Protein 6OCG (pdb70)

Nearest PDB structures (foldseek):
  6och-assembly1_A  TM=1.002E+00  e=5.323E-47  Homo sapiens
  6j4u-assembly1_A  TM=9.986E-01  e=4.228E-46  Homo sapiens
  6j8o-assembly1_B  TM=1.000E+00  e=3.145E-46  Homo sapiens
  6j8n-assembly2_D  TM=1.001E+00  e=1.227E-45  Homo sapiens
  6jzd-assembly1_A  TM=9.838E-01  e=2.985E-36  Mus musculus

Structure (mmCIF, N/CA/C/O backbone):
data_6OCG
#
_entry.id   6OCG
#
_cell.length_a   70.671
_cell.length_b   126.454
_cell.length_c   46.082
_cell.angle_alpha   90.000
_cell.angle_beta   90.000
_cell.angle_gamma   90.000
#
_symmetry.space_group_name_H-M   'P 21 21 2'
#
loop_
_entity.id
_entity.type
_entity.pdbx_description
1 polymer 'Tubulinyl-Tyr carboxypeptidase 1'
2 polymer 'Small vasohibin-binding protein'
3 non-polymer 'CHLORIDE ION'
4 non-polymer GLYCEROL
5 non-polymer N-[(3R)-4-ethoxy-3-hydroxy-4-oxobutanoyl]-L-tyrosine
6 water water
#
loop_
_atom_site.group_PDB
_atom_site.id
_atom_site.type_symbol
_atom_site.label_atom_id
_atom_site.label_alt_id
_atom_site.label_comp_id
_atom_site.label_asym_id
_atom_site.label_entity_id
_atom_site.label_seq_id
_atom_site.pdbx_PDB_ins_code
_atom_site.Cartn_x
_atom_site.Cartn_y
_atom_site.Cartn_z
_atom_site.occupancy
_atom_site.B_iso_or_equiv
_atom_site.auth_seq_id
_atom_site.auth_comp_id
_atom_site.auth_asym_id
_atom_site.auth_atom_id
_atom_site.pdbx_PDB_model_num
ATOM 1 N N . PRO A 1 1 ? -33.222 37.710 -14.057 1.00 69.99 59 PRO A N 1
ATOM 2 C CA . PRO A 1 1 ? -34.602 37.464 -13.614 1.00 68.97 59 PRO A CA 1
ATOM 3 C C . PRO A 1 1 ? -35.435 36.684 -14.646 1.00 66.56 59 PRO A C 1
ATOM 4 O O . PRO A 1 1 ? -35.306 36.915 -15.856 1.00 62.37 59 PRO A O 1
ATOM 8 N N . PHE A 1 2 ? -36.288 35.780 -14.153 1.00 61.27 60 PHE A N 1
ATOM 9 C CA . PHE A 1 2 ? -36.985 34.807 -14.981 1.00 55.20 60 PHE A CA 1
ATOM 10 C C . PHE A 1 2 ? -38.488 34.878 -14.759 1.00 44.52 60 PHE A C 1
ATOM 11 O O . PHE A 1 2 ? -38.954 35.119 -13.644 1.00 55.42 60 PHE A O 1
ATOM 19 N N . PHE A 1 3 ? -39.242 34.644 -15.832 1.00 25.31 61 PHE A N 1
ATOM 20 C CA . PHE A 1 3 ? -40.670 34.385 -15.724 1.00 21.83 61 PHE A CA 1
ATOM 21 C C . PHE A 1 3 ? -40.910 32.885 -15.583 1.00 20.56 61 PHE A C 1
ATOM 22 O O . PHE A 1 3 ? -40.128 32.066 -16.067 1.00 20.97 61 PHE A O 1
ATOM 30 N N . VAL A 1 4 ? -42.001 32.520 -14.917 1.00 21.79 62 VAL A N 1
ATOM 31 C CA . VAL A 1 4 ? -42.374 31.117 -14.764 1.00 22.55 62 VAL A CA 1
ATOM 32 C C . VAL A 1 4 ? -43.697 30.875 -15.474 1.00 24.74 62 VAL A C 1
ATOM 33 O O . VAL A 1 4 ? -44.667 31.608 -15.256 1.00 21.96 62 VAL A O 1
ATOM 37 N N . ASN A 1 5 ? -43.736 29.846 -16.315 1.00 19.48 63 ASN A N 1
ATOM 38 C CA . ASN A 1 5 ? -45.000 29.419 -16.893 1.00 19.00 63 ASN A CA 1
ATOM 39 C C . ASN A 1 5 ? -45.833 28.727 -15.826 1.00 26.86 63 ASN A C 1
ATOM 40 O O . ASN A 1 5 ? -45.407 27.714 -15.255 1.00 26.21 63 ASN A O 1
ATOM 45 N N . ARG A 1 6 ? -47.021 29.274 -15.565 1.00 21.34 64 ARG A N 1
ATOM 46 C CA A ARG A 1 6 ? -47.910 28.746 -14.543 0.56 28.02 64 ARG A CA 1
ATOM 47 C CA B ARG A 1 6 ? -47.918 28.765 -14.538 0.44 27.70 64 ARG A CA 1
ATOM 48 C C . ARG A 1 6 ? -49.226 28.227 -15.101 1.00 33.41 64 ARG A C 1
ATOM 49 O O . ARG A 1 6 ? -50.074 27.780 -14.325 1.00 42.63 64 ARG A O 1
ATOM 64 N N . GLY A 1 7 ? -49.416 28.258 -16.418 1.00 23.33 65 GLY A N 1
ATOM 65 C CA . GLY A 1 7 ? -50.618 27.750 -17.047 1.00 27.59 65 GLY A CA 1
ATOM 66 C C . GLY A 1 7 ? -50.518 26.377 -17.676 1.00 29.49 65 GLY A C 1
ATOM 67 O O . GLY A 1 7 ? -51.439 25.985 -18.403 1.00 31.07 65 GLY A O 1
ATOM 68 N N . GLY A 1 8 ? -49.438 25.627 -17.434 1.00 29.28 66 GLY A N 1
ATOM 69 C CA . GLY A 1 8 ? -49.264 24.341 -18.097 1.00 26.95 66 GLY A CA 1
ATOM 70 C C . GLY A 1 8 ? -48.906 24.491 -19.572 1.00 23.28 66 GLY A C 1
ATOM 71 O O . GLY A 1 8 ? -48.581 25.574 -20.062 1.00 19.85 66 GLY A O 1
ATOM 72 N N . LEU A 1 9 ? -48.983 23.365 -20.283 1.00 18.98 67 LEU A N 1
ATOM 73 C CA . LEU A 1 9 ? -48.667 23.313 -21.704 1.00 17.46 67 LEU A CA 1
ATOM 74 C C . LEU A 1 9 ? -49.877 22.839 -22.506 1.00 25.82 67 LEU A C 1
ATOM 75 O O . LEU A 1 9 ? -50.584 21.925 -22.071 1.00 28.73 67 LEU A O 1
ATOM 80 N N . PRO A 1 10 ? -50.149 23.433 -23.677 1.00 23.88 68 PRO A N 1
ATOM 81 C CA . PRO A 1 10 ? -49.355 24.483 -24.323 1.00 23.50 68 PRO A CA 1
ATOM 82 C C . PRO A 1 10 ? -49.389 25.801 -23.565 1.00 26.41 68 PRO A C 1
ATOM 83 O O . PRO A 1 10 ? -50.332 26.081 -22.815 1.00 22.06 68 PRO A O 1
ATOM 87 N N . VAL A 1 11 ? -48.313 26.568 -23.740 1.00 21.42 69 VAL A N 1
ATOM 88 C CA . VAL A 1 11 ? -48.191 27.877 -23.113 1.00 20.49 69 VAL A CA 1
ATOM 89 C C . VAL A 1 11 ? -49.321 28.776 -23.591 1.00 21.48 69 VAL A C 1
ATOM 90 O O . VAL A 1 11 ? -49.540 28.925 -24.800 1.00 21.65 69 VAL A O 1
ATOM 94 N N . ASP A 1 12 ? -50.039 29.400 -22.650 1.00 22.25 70 ASP A N 1
ATOM 95 C CA . ASP A 1 12 ? -51.174 30.232 -23.046 1.00 29.60 70 ASP A CA 1
ATOM 96 C C . ASP A 1 12 ? -50.703 31.552 -23.671 1.00 30.29 70 ASP A C 1
ATOM 97 O O . ASP A 1 12 ? -49.522 31.902 -23.633 1.00 23.21 70 ASP A O 1
ATOM 102 N N . GLU A 1 13 ? -51.662 32.290 -24.250 1.00 27.35 71 GLU A N 1
ATOM 103 C CA . GLU A 1 13 ? -51.339 33.470 -25.060 1.00 32.18 71 GLU A CA 1
ATOM 104 C C . GLU A 1 13 ? -50.561 34.513 -24.261 1.00 32.45 71 GLU A C 1
ATOM 105 O O . GLU A 1 13 ? -49.547 35.047 -24.731 1.00 30.35 71 GLU A O 1
ATOM 111 N N . ALA A 1 14 ? -51.026 34.824 -23.051 1.00 29.79 72 ALA A N 1
ATOM 112 C CA . ALA A 1 14 ? -50.362 35.841 -22.243 1.00 31.18 72 ALA A CA 1
ATOM 113 C C . ALA A 1 14 ? -48.931 35.439 -21.904 1.00 25.43 72 ALA A C 1
ATOM 114 O O . ALA A 1 14 ? -48.003 36.250 -22.013 1.00 29.00 72 ALA A O 1
ATOM 116 N N . THR A 1 15 ? -48.733 34.188 -21.475 1.00 23.62 73 THR A N 1
ATOM 117 C CA . THR A 1 15 ? -47.398 33.720 -21.108 1.00 26.10 73 THR A CA 1
ATOM 118 C C . THR A 1 15 ? -46.474 33.668 -22.323 1.00 21.09 73 THR A C 1
ATOM 119 O O . THR A 1 15 ? -45.289 34.020 -22.236 1.00 19.19 73 THR A O 1
ATOM 123 N N . TRP A 1 16 ? -47.008 33.249 -23.468 1.00 20.44 74 TRP A N 1
ATOM 124 C CA . TRP A 1 16 ? -46.204 33.181 -24.686 1.00 18.44 74 TRP A CA 1
ATOM 125 C C . TRP A 1 16 ? -45.780 34.575 -25.143 1.00 24.52 74 TRP A C 1
ATOM 126 O O . TRP A 1 16 ? -44.621 34.777 -25.531 1.00 21.61 74 TRP A O 1
ATOM 137 N N . GLU A 1 17 ? -46.704 35.553 -25.103 1.00 21.88 75 GLU A N 1
ATOM 138 C CA . GLU A 1 17 ? -46.339 36.918 -25.482 1.00 23.36 75 GLU A CA 1
ATOM 139 C C . GLU A 1 17 ? -45.351 37.511 -24.492 1.00 28.15 75 GLU A C 1
ATOM 140 O O . GLU A 1 17 ? -44.408 38.203 -24.888 1.00 23.72 75 GLU A O 1
ATOM 146 N N . ARG A 1 18 ? -45.555 37.251 -23.198 1.00 23.36 76 ARG A N 1
ATOM 147 C CA . ARG A 1 18 ? -44.601 37.709 -22.195 1.00 30.43 76 ARG A CA 1
ATOM 148 C C . ARG A 1 18 ? -43.193 37.185 -22.487 1.00 26.63 76 ARG A C 1
ATOM 149 O O . ARG A 1 18 ? -42.212 37.926 -22.357 1.00 30.06 76 ARG A O 1
ATOM 157 N N . MET A 1 19 ? -43.077 35.918 -22.906 1.00 22.55 77 MET A N 1
ATOM 158 C CA . MET A 1 19 ? -41.765 35.358 -23.222 1.00 18.23 77 MET A CA 1
ATOM 159 C C . MET A 1 19 ? -41.090 36.131 -24.352 1.00 18.67 77 MET A C 1
ATOM 160 O O . MET A 1 19 ? -39.903 36.467 -24.266 1.00 19.60 77 MET A O 1
ATOM 165 N N . TRP A 1 20 ? -41.841 36.443 -25.414 1.00 19.28 78 TRP A N 1
ATOM 166 C CA . TRP A 1 20 ? -41.264 37.144 -26.562 1.00 26.25 78 TRP A CA 1
ATOM 167 C C . TRP A 1 20 ? -40.979 38.609 -26.243 1.00 25.50 78 TRP A C 1
ATOM 168 O O . TRP A 1 20 ? -39.990 39.177 -26.729 1.00 23.25 78 TRP A O 1
ATOM 179 N N . LYS A 1 21 ? -41.841 39.245 -25.450 1.00 25.69 79 LYS A N 1
ATOM 180 C CA A LYS A 1 21 ? -41.557 40.606 -25.003 0.56 31.00 79 LYS A CA 1
ATOM 181 C CA B LYS A 1 21 ? -41.554 40.606 -25.011 0.44 30.94 79 LYS A CA 1
ATOM 182 C C . LYS A 1 21 ? -40.262 40.648 -24.204 1.00 33.77 79 LYS A C 1
ATOM 183 O O . LYS A 1 21 ? -39.462 41.579 -24.345 1.00 27.52 79 LYS A O 1
ATOM 194 N N . HIS A 1 22 ? -40.046 39.636 -23.365 1.00 27.94 80 HIS A N 1
ATOM 195 C CA A HIS A 1 22 ? -38.808 39.529 -22.600 0.44 26.40 80 HIS A CA 1
ATOM 196 C CA B HIS A 1 22 ? -38.808 39.539 -22.601 0.56 25.82 80 HIS A CA 1
ATOM 197 C C . HIS A 1 22 ? -37.602 39.392 -23.521 1.00 27.00 80 HIS A C 1
ATOM 198 O O . HIS A 1 22 ? -36.571 40.049 -23.316 1.00 26.92 80 HIS A O 1
ATOM 211 N N . VAL A 1 23 ? -37.710 38.535 -24.546 1.00 30.31 81 VAL A N 1
ATOM 212 C CA . VAL A 1 23 ? -36.611 38.351 -25.490 1.00 21.17 81 VAL A CA 1
ATOM 213 C C . VAL A 1 23 ? -36.277 39.664 -26.181 1.00 33.82 81 VAL A C 1
ATOM 214 O O . VAL A 1 23 ? -35.099 40.015 -26.336 1.00 33.28 81 VAL A O 1
ATOM 218 N N . ALA A 1 24 ? -37.305 40.423 -26.583 1.00 32.33 82 ALA A N 1
ATOM 219 C CA . ALA A 1 24 ? -37.064 41.679 -27.285 1.00 35.41 82 ALA A CA 1
ATOM 220 C C . ALA A 1 24 ? -36.305 42.675 -26.416 1.00 36.43 82 ALA A C 1
ATOM 221 O O . ALA A 1 24 ? -35.512 43.470 -26.936 1.00 39.56 82 ALA A O 1
ATOM 223 N N . LYS A 1 25 ? -36.524 42.640 -25.097 1.00 33.54 83 LYS A N 1
ATOM 224 C CA . LYS A 1 25 ? -35.795 43.518 -24.182 1.00 39.75 83 LYS A CA 1
ATOM 225 C C . LYS A 1 25 ? -34.336 43.088 -24.041 1.00 50.68 83 LYS A C 1
ATOM 226 O O . LYS A 1 25 ? -33.422 43.920 -24.106 1.00 55.14 83 LYS A O 1
ATOM 232 N N . ILE A 1 26 ? -34.104 41.788 -23.835 1.00 43.44 84 ILE A N 1
ATOM 233 C CA . ILE A 1 26 ? -32.778 41.269 -23.511 1.00 37.60 84 ILE A CA 1
ATOM 234 C C . ILE A 1 26 ? -31.883 41.199 -24.743 1.00 37.41 84 ILE A C 1
ATOM 235 O O . ILE A 1 26 ? -30.703 41.560 -24.682 1.00 44.11 84 ILE A O 1
ATOM 240 N N . HIS A 1 27 ? -32.396 40.698 -25.862 1.00 34.10 85 HIS A N 1
ATOM 241 C CA . HIS A 1 27 ? -31.510 40.462 -27.001 1.00 38.27 85 HIS A CA 1
ATOM 242 C C . HIS A 1 27 ? -31.216 41.777 -27.714 1.00 41.13 85 HIS A C 1
ATOM 243 O O . HIS A 1 27 ? -32.148 42.527 -28.021 1.00 41.65 85 HIS A O 1
ATOM 250 N N . PRO A 1 28 ? -29.941 42.092 -27.986 1.00 40.48 86 PRO A N 1
ATOM 251 C CA . PRO A 1 28 ? -29.628 43.335 -28.714 1.00 45.55 86 PRO A CA 1
ATOM 252 C C . PRO A 1 28 ? -30.395 43.479 -30.015 1.00 50.09 86 PRO A C 1
ATOM 253 O O . PRO A 1 28 ? -30.763 44.596 -30.395 1.00 55.09 86 PRO A O 1
ATOM 257 N N . ASP A 1 29 ? -30.636 42.374 -30.721 1.00 40.43 87 ASP A N 1
ATOM 258 C CA . ASP A 1 29 ? -31.449 42.454 -31.927 1.00 50.02 87 ASP A CA 1
ATOM 259 C C . ASP A 1 29 ? -32.912 42.675 -31.584 1.00 59.05 87 ASP A C 1
ATOM 260 O O . ASP A 1 29 ? -33.617 43.384 -32.313 1.00 60.96 87 ASP A O 1
ATOM 265 N N . GLY A 1 30 ? -33.378 42.098 -30.480 1.00 65.37 88 GLY A N 1
ATOM 266 C CA . GLY A 1 30 ? -34.732 42.335 -30.026 1.00 71.05 88 GLY A CA 1
ATOM 267 C C . GLY A 1 30 ? -35.773 41.775 -30.970 1.00 61.69 88 GLY A C 1
ATOM 268 O O . GLY A 1 30 ? -35.851 40.558 -31.163 1.00 58.33 88 GLY A O 1
ATOM 269 N N . GLU A 1 31 ? -36.549 42.665 -31.593 1.00 51.07 89 GLU A N 1
ATOM 270 C CA . GLU A 1 31 ? -37.717 42.245 -32.356 1.00 45.92 89 GLU A CA 1
ATOM 271 C C . GLU A 1 31 ? -37.371 41.361 -33.547 1.00 37.52 89 GLU A C 1
ATOM 272 O O . GLU A 1 31 ? -38.222 40.571 -33.975 1.00 32.15 89 GLU A O 1
ATOM 278 N N . LYS A 1 32 ? -36.155 41.470 -34.094 1.00 34.45 90 LYS A N 1
ATOM 279 C CA . LYS A 1 32 ? -35.808 40.668 -35.267 1.00 36.39 90 LYS A CA 1
ATOM 280 C C . LYS A 1 32 ? -35.687 39.183 -34.938 1.00 34.12 90 LYS A C 1
ATOM 281 O O . LYS A 1 32 ? -35.910 38.341 -35.814 1.00 34.18 90 LYS A O 1
ATOM 287 N N . VAL A 1 33 ? -35.299 38.840 -33.712 1.00 34.81 91 VAL A N 1
ATOM 288 C CA . VAL A 1 33 ? -35.284 37.433 -33.320 1.00 30.80 91 VAL A CA 1
ATOM 289 C C . VAL A 1 33 ? -36.692 36.858 -33.414 1.00 29.28 91 VAL A C 1
ATOM 290 O O . VAL A 1 33 ? -36.920 35.827 -34.061 1.00 31.62 91 VAL A O 1
ATOM 294 N N . ALA A 1 34 ? -37.668 37.545 -32.806 1.00 27.36 92 ALA A N 1
ATOM 295 C CA . ALA A 1 34 ? -39.060 37.096 -32.881 1.00 27.41 92 ALA A CA 1
ATOM 296 C C . ALA A 1 34 ? -39.574 37.107 -34.314 1.00 29.01 92 ALA A C 1
ATOM 297 O O . ALA A 1 34 ? -40.317 36.204 -34.722 1.00 27.20 92 ALA A O 1
ATOM 299 N N A GLN A 1 35 ? -39.194 38.120 -35.095 0.44 30.93 93 GLN A N 1
ATOM 300 N N B GLN A 1 35 ? -39.199 38.124 -35.092 0.56 30.55 93 GLN A N 1
ATOM 301 C CA A GLN A 1 35 ? -39.650 38.193 -36.480 0.44 35.07 93 GLN A CA 1
ATOM 302 C CA B GLN A 1 35 ? -39.649 38.197 -36.479 0.56 35.16 93 GLN A CA 1
ATOM 303 C C A GLN A 1 35 ? -39.194 36.979 -37.279 0.44 35.29 93 GLN A C 1
ATOM 304 C C B GLN A 1 35 ? -39.197 36.978 -37.274 0.56 35.39 93 GLN A C 1
ATOM 305 O O A GLN A 1 35 ? -39.941 36.463 -38.119 0.44 35.75 93 GLN A O 1
ATOM 306 O O B GLN A 1 35 ? -39.953 36.451 -38.098 0.56 35.50 93 GLN A O 1
ATOM 317 N N . ARG A 1 36 ? -37.976 36.501 -37.021 1.00 30.27 94 ARG A N 1
ATOM 318 C CA . ARG A 1 36 ? -37.460 35.348 -37.748 1.00 34.27 94 ARG A CA 1
ATOM 319 C C . ARG A 1 36 ? -38.111 34.028 -37.317 1.00 32.33 94 ARG A C 1
ATOM 320 O O . ARG A 1 36 ? -38.299 33.133 -38.151 1.00 40.02 94 ARG A O 1
ATOM 328 N N . ILE A 1 37 ? -38.461 33.873 -36.045 1.00 23.34 95 ILE A N 1
ATOM 329 C CA . ILE A 1 37 ? -38.876 32.574 -35.510 1.00 22.94 95 ILE A CA 1
ATOM 330 C C . ILE A 1 37 ? -40.391 32.426 -35.466 1.00 24.80 95 ILE A C 1
ATOM 331 O O . ILE A 1 37 ? -40.926 31.382 -35.841 1.00 24.88 95 ILE A O 1
ATOM 336 N N . ARG A 1 38 ? -41.095 33.447 -34.982 1.00 21.63 96 ARG A N 1
ATOM 337 C CA . ARG A 1 38 ? -42.520 33.315 -34.696 1.00 27.32 96 ARG A CA 1
ATOM 338 C C . ARG A 1 38 ? -43.293 33.088 -35.983 1.00 30.68 96 ARG A C 1
ATOM 339 O O . ARG A 1 38 ? -43.228 33.901 -36.909 1.00 26.87 96 ARG A O 1
ATOM 347 N N . GLY A 1 39 ? -44.014 31.975 -36.047 1.00 23.37 97 GLY A N 1
ATOM 348 C CA . GLY A 1 39 ? -44.725 31.619 -37.254 1.00 27.11 97 GLY A CA 1
ATOM 349 C C . GLY A 1 39 ? -43.875 31.038 -38.362 1.00 29.02 97 GLY A C 1
ATOM 350 O O . GLY A 1 39 ? -44.408 30.755 -39.438 1.00 30.05 97 GLY A O 1
ATOM 351 N N . ALA A 1 40 ? -42.581 30.829 -38.143 1.00 24.94 98 ALA A N 1
ATOM 352 C CA . ALA A 1 40 ? -41.739 30.281 -39.202 1.00 30.04 98 ALA A CA 1
ATOM 353 C C . ALA A 1 40 ? -42.116 28.828 -39.488 1.00 27.99 98 ALA A C 1
ATOM 354 O O . ALA A 1 40 ? -42.384 28.051 -38.573 1.00 26.56 98 ALA A O 1
ATOM 356 N N . THR A 1 41 ? -42.140 28.455 -40.769 1.00 30.86 99 THR A N 1
ATOM 357 C CA . THR A 1 41 ? -42.571 27.117 -41.176 1.00 33.93 99 THR A CA 1
ATOM 358 C C . THR A 1 41 ? -41.419 26.177 -41.520 1.00 35.35 99 THR A C 1
ATOM 359 O O . THR A 1 41 ? -41.670 25.017 -41.866 1.00 38.33 99 THR A O 1
ATOM 363 N N . ASP A 1 42 ? -40.171 26.633 -41.426 1.00 32.14 100 ASP A N 1
ATOM 364 C CA . ASP A 1 42 ? -39.020 25.808 -41.763 1.00 34.07 100 ASP A CA 1
ATOM 365 C C . ASP A 1 42 ? -38.136 25.505 -40.552 1.00 33.63 100 ASP A C 1
ATOM 366 O O . ASP A 1 42 ? -36.970 25.130 -40.720 1.00 28.45 100 ASP A O 1
ATOM 371 N N . LEU A 1 43 ? -38.672 25.627 -39.339 1.00 29.17 101 LEU A N 1
ATOM 372 C CA . LEU A 1 43 ? -37.856 25.425 -38.149 1.00 29.48 101 LEU A CA 1
ATOM 373 C C . LEU A 1 43 ? -37.452 23.956 -37.999 1.00 28.40 101 LEU A C 1
ATOM 374 O O . LEU A 1 43 ? -38.200 23.048 -38.375 1.00 24.11 101 LEU A O 1
ATOM 379 N N . PRO A 1 44 ? -36.273 23.701 -37.437 1.00 23.96 102 PRO A N 1
ATOM 380 C CA . PRO A 1 44 ? -35.829 22.318 -37.244 1.00 22.48 102 PRO A CA 1
ATOM 381 C C . PRO A 1 44 ? -36.767 21.518 -36.346 1.00 27.08 102 PRO A C 1
ATOM 382 O O . PRO A 1 44 ? -37.303 22.026 -35.357 1.00 20.57 102 PRO A O 1
ATOM 386 N N . LYS A 1 45 ? -36.970 20.251 -36.719 1.00 19.37 103 LYS A N 1
ATOM 387 C CA A LYS A 1 45 ? -37.697 19.294 -35.892 0.54 20.59 103 LYS A CA 1
ATOM 388 C CA B LYS A 1 45 ? -37.698 19.296 -35.892 0.46 20.75 103 LYS A CA 1
ATOM 389 C C . LYS A 1 45 ? -36.708 18.687 -34.904 1.00 24.66 103 LYS A C 1
ATOM 390 O O . LYS A 1 45 ? -35.818 17.922 -35.296 1.00 26.19 103 LYS A O 1
ATOM 401 N N . ILE A 1 46 ? -36.845 19.034 -33.632 1.00 18.25 104 ILE A N 1
ATOM 402 C CA . ILE A 1 46 ? -35.920 18.516 -32.621 1.00 16.16 104 ILE A CA 1
ATOM 403 C C . ILE A 1 46 ? -36.391 17.134 -32.179 1.00 16.72 104 ILE A C 1
ATOM 404 O O . ILE A 1 46 ? -37.551 16.988 -31.753 1.00 19.39 104 ILE A O 1
ATOM 409 N N . PRO A 1 47 ? -35.537 16.116 -32.238 1.00 23.41 105 PRO A N 1
ATOM 410 C CA . PRO A 1 47 ? -35.941 14.797 -31.748 1.00 24.56 105 PRO A CA 1
ATOM 411 C C . PRO A 1 47 ? -36.322 14.875 -30.275 1.00 21.61 105 PRO A C 1
ATOM 412 O O . PRO A 1 47 ? -35.731 15.629 -29.501 1.00 17.70 105 PRO A O 1
ATOM 416 N N . ILE A 1 48 ? -37.351 14.125 -29.897 1.00 22.95 106 ILE A N 1
ATOM 417 C CA . ILE A 1 48 ? -37.687 13.974 -28.481 1.00 23.38 106 ILE A CA 1
ATOM 418 C C . ILE A 1 48 ? -36.627 13.068 -27.861 1.00 19.84 106 ILE A C 1
ATOM 419 O O . ILE A 1 48 ? -36.502 11.909 -28.281 1.00 21.45 106 ILE A O 1
ATOM 424 N N . PRO A 1 49 ? -35.847 13.531 -26.883 1.00 20.15 107 PRO A N 1
ATOM 425 C CA . PRO A 1 49 ? -34.830 12.653 -26.283 1.00 17.70 107 PRO A CA 1
ATOM 426 C C . PRO A 1 49 ? -35.455 11.386 -25.705 1.00 19.95 107 PRO A C 1
ATOM 427 O O . PRO A 1 49 ? -36.528 11.411 -25.091 1.00 15.90 107 PRO A O 1
ATOM 431 N N . SER A 1 50 ? -34.783 10.258 -25.928 1.00 17.77 108 SER A N 1
ATOM 432 C CA A SER A 1 50 ? -35.279 8.978 -25.442 0.50 20.64 108 SER A CA 1
ATOM 433 C CA B SER A 1 50 ? -35.275 8.977 -25.441 0.12 20.41 108 SER A CA 1
ATOM 434 C CA C SER A 1 50 ? -35.269 8.975 -25.445 0.37 20.60 108 SER A CA 1
ATOM 435 C C . SER A 1 50 ? -34.982 8.848 -23.951 1.00 14.04 108 SER A C 1
ATOM 436 O O . SER A 1 50 ? -33.819 8.909 -23.530 1.00 17.01 108 SER A O 1
ATOM 443 N N . VAL A 1 51 ? -36.031 8.672 -23.155 1.00 15.65 109 VAL A N 1
ATOM 444 C CA . VAL A 1 51 ? -35.870 8.446 -21.710 1.00 16.70 109 VAL A CA 1
ATOM 445 C C . VAL A 1 51 ? -35.027 7.195 -21.483 1.00 22.61 109 VAL A C 1
ATOM 446 O O . VAL A 1 51 ? -35.348 6.124 -22.037 1.00 18.75 109 VAL A O 1
ATOM 450 N N . PRO A 1 52 ? -33.946 7.256 -20.703 1.00 21.04 110 PRO A N 1
ATOM 451 C CA . PRO A 1 52 ? -33.073 6.078 -20.585 1.00 21.16 110 PRO A CA 1
ATOM 452 C C . PRO A 1 52 ? -33.731 4.980 -19.754 1.00 18.24 110 PRO A C 1
ATOM 453 O O . PRO A 1 52 ? -34.408 5.246 -18.759 1.00 20.10 110 PRO A O 1
ATOM 457 N N . THR A 1 53 ? -33.581 3.735 -20.210 1.00 20.35 111 THR A N 1
ATOM 458 C CA . THR A 1 53 ? -34.004 2.568 -19.444 1.00 20.72 111 THR A CA 1
ATOM 459 C C . THR A 1 53 ? -32.839 1.586 -19.402 1.00 21.32 111 THR A C 1
ATOM 460 O O . THR A 1 53 ? -31.973 1.594 -20.279 1.00 22.63 111 THR A O 1
ATOM 464 N N . PHE A 1 54 ? -32.796 0.757 -18.368 1.00 18.87 112 PHE A N 1
ATOM 465 C CA . PHE A 1 54 ? -31.571 0.046 -18.038 1.00 20.97 112 PHE A CA 1
ATOM 466 C C . PHE A 1 54 ? -31.816 -1.444 -17.915 1.00 21.77 112 PHE A C 1
ATOM 467 O O . PHE A 1 54 ? -32.769 -1.874 -17.255 1.00 17.75 112 PHE A O 1
ATOM 475 N N . GLN A 1 55 ? -30.941 -2.228 -18.539 1.00 22.54 113 GLN A N 1
ATOM 476 C CA . GLN A 1 55 ? -30.910 -3.645 -18.241 1.00 28.24 113 GLN A CA 1
ATOM 477 C C . GLN A 1 55 ? -30.402 -3.841 -16.814 1.00 25.54 113 GLN A C 1
ATOM 478 O O . GLN A 1 55 ? -29.669 -2.992 -16.293 1.00 23.74 113 GLN A O 1
ATOM 484 N N . PRO A 1 56 ? -30.784 -4.939 -16.153 1.00 20.51 114 PRO A N 1
ATOM 485 C CA . PRO A 1 56 ? -30.311 -5.159 -14.773 1.00 20.40 114 PRO A CA 1
ATOM 486 C C . PRO A 1 56 ? -28.820 -5.415 -14.685 1.00 20.72 114 PRO A C 1
ATOM 487 O O . PRO A 1 56 ? -28.256 -5.286 -13.596 1.00 30.53 114 PRO A O 1
ATOM 491 N N . SER A 1 57 ? -28.163 -5.742 -15.799 1.00 21.12 115 SER A N 1
ATOM 492 C CA . SER A 1 57 ? -26.724 -5.958 -15.839 1.00 31.39 115 SER A CA 1
ATOM 493 C C . SER A 1 57 ? -25.911 -4.673 -16.020 1.00 29.54 115 SER A C 1
ATOM 494 O O . SER A 1 57 ? -24.679 -4.726 -15.954 1.00 25.83 115 SER A O 1
ATOM 497 N N . THR A 1 58 ? -26.541 -3.533 -16.255 1.00 22.10 116 THR A N 1
ATOM 498 C CA . THR A 1 58 ? -25.784 -2.282 -16.386 1.00 20.36 116 THR A CA 1
ATOM 499 C C . THR A 1 58 ? -25.397 -1.748 -15.006 1.00 23.88 116 THR A C 1
ATOM 500 O O . THR A 1 58 ? -26.278 -1.555 -14.155 1.00 17.57 116 THR A O 1
ATOM 504 N N . PRO A 1 59 ? -24.107 -1.526 -14.733 1.00 20.06 117 PRO A N 1
ATOM 505 C CA . PRO A 1 59 ? -23.710 -0.986 -13.426 1.00 22.78 117 PRO A CA 1
ATOM 506 C C . PRO A 1 59 ? -24.296 0.404 -13.193 1.00 21.05 117 PRO A C 1
ATOM 507 O O . PRO A 1 59 ? -24.461 1.198 -14.123 1.00 15.71 117 PRO A O 1
ATOM 511 N N . VAL A 1 60 ? -24.577 0.700 -11.922 1.00 16.31 118 VAL A N 1
ATOM 512 C CA . VAL A 1 60 ? -25.207 1.981 -11.579 1.00 15.47 118 VAL A CA 1
ATOM 513 C C . VAL A 1 60 ? -24.407 3.188 -12.055 1.00 20.71 118 VAL A C 1
ATOM 514 O O . VAL A 1 60 ? -25.016 4.137 -12.578 1.00 16.84 118 VAL A O 1
ATOM 518 N N . PRO A 1 61 ? -23.077 3.255 -11.902 1.00 21.36 119 PRO A N 1
ATOM 519 C CA . PRO A 1 61 ? -22.381 4.451 -12.410 1.00 23.96 119 PRO A CA 1
ATOM 520 C C . PRO A 1 61 ? -22.617 4.678 -13.895 1.00 16.44 119 PRO A C 1
ATOM 521 O O . PRO A 1 61 ? -22.751 5.834 -14.324 1.00 13.66 119 PRO A O 1
ATOM 525 N N . GLU A 1 62 ? -22.708 3.600 -14.683 1.00 14.36 120 GLU A N 1
ATOM 526 C CA A GLU A 1 62 ? -23.016 3.732 -16.106 0.54 16.18 120 GLU A CA 1
ATOM 527 C CA B GLU A 1 62 ? -23.013 3.743 -16.101 0.46 16.10 120 GLU A CA 1
ATOM 528 C C . GLU A 1 62 ? -24.445 4.228 -16.313 1.00 18.22 120 GLU A C 1
ATOM 529 O O . GLU A 1 62 ? -24.715 4.990 -17.256 1.00 13.21 120 GLU A O 1
ATOM 540 N N . ARG A 1 63 ? -25.372 3.810 -15.445 1.00 17.94 121 ARG A N 1
ATOM 541 C CA . ARG A 1 63 ? -26.736 4.336 -15.524 1.00 13.44 121 ARG A CA 1
ATOM 542 C C . ARG A 1 63 ? -26.752 5.832 -15.266 1.00 14.30 121 ARG A C 1
ATOM 543 O O . ARG A 1 63 ? -27.457 6.579 -15.954 1.00 14.52 121 ARG A O 1
ATOM 551 N N . LEU A 1 64 ? -25.997 6.283 -14.257 1.00 14.29 122 LEU A N 1
ATOM 552 C CA . LEU A 1 64 ? -25.936 7.708 -13.940 1.00 15.80 122 LEU A CA 1
ATOM 553 C C . LEU A 1 64 ? -25.401 8.521 -15.107 1.00 12.38 122 LEU A C 1
ATOM 554 O O . LEU A 1 64 ? -25.883 9.635 -15.363 1.00 13.12 122 LEU A O 1
ATOM 559 N N . GLU A 1 65 ? -24.391 7.997 -15.818 1.00 11.39 123 GLU A N 1
ATOM 560 C CA A GLU A 1 65 ? -23.899 8.689 -17.006 0.55 15.10 123 GLU A CA 1
ATOM 561 C CA B GLU A 1 65 ? -23.899 8.689 -17.005 0.45 14.97 123 GLU A CA 1
ATOM 562 C C . GLU A 1 65 ? -25.016 8.881 -18.024 1.00 14.13 123 GLU A C 1
ATOM 563 O O . GLU A 1 65 ? -25.161 9.969 -18.596 1.00 10.46 123 GLU A O 1
ATOM 574 N N . ALA A 1 66 ? -25.829 7.841 -18.243 1.00 11.05 124 ALA A N 1
ATOM 575 C CA . ALA A 1 66 ? -26.953 7.932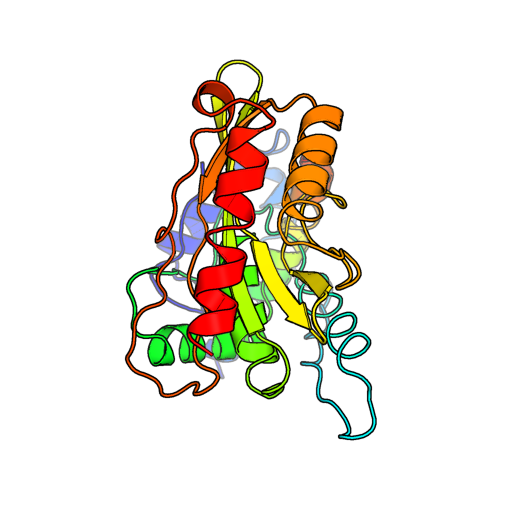 -19.175 1.00 17.14 124 ALA A CA 1
ATOM 576 C C . ALA A 1 66 ? -28.031 8.900 -18.685 1.00 11.33 124 ALA A C 1
ATOM 577 O O . ALA A 1 66 ? -28.630 9.621 -19.492 1.00 11.08 124 ALA A O 1
ATOM 579 N N . VAL A 1 67 ? -28.318 8.912 -17.379 1.00 10.60 125 VAL A N 1
ATOM 580 C CA . VAL A 1 67 ? -29.276 9.879 -16.838 1.00 11.27 125 VAL A CA 1
ATOM 581 C C . VAL A 1 67 ? -28.783 11.308 -17.075 1.00 10.87 125 VAL A C 1
ATOM 582 O O . VAL A 1 67 ? -29.552 12.196 -17.472 1.00 9.39 125 VAL A O 1
ATOM 586 N N . GLN A 1 68 ? -27.507 11.567 -16.781 1.00 9.64 126 GLN A N 1
ATOM 587 C CA . GLN A 1 68 ? -26.955 12.901 -17.012 1.00 9.16 126 GLN A CA 1
ATOM 588 C C . GLN A 1 68 ? -26.976 13.270 -18.491 1.00 8.86 126 GLN A C 1
ATOM 589 O O . GLN A 1 68 ? -27.327 14.399 -18.836 1.00 8.45 126 GLN A O 1
ATOM 595 N N . ARG A 1 69 ? -26.607 12.331 -19.385 1.00 9.04 127 ARG A N 1
ATOM 596 C CA A ARG A 1 69 ? -26.680 12.598 -20.825 0.57 8.84 127 ARG A CA 1
ATOM 597 C CA B ARG A 1 69 ? -26.670 12.633 -20.812 0.43 8.83 127 ARG A CA 1
ATOM 598 C C . ARG A 1 69 ? -28.091 12.985 -21.241 1.00 8.73 127 ARG A C 1
ATOM 599 O O . ARG A 1 69 ? -28.285 13.911 -22.045 1.00 10.30 127 ARG A O 1
ATOM 614 N N . TYR A 1 70 ? -29.097 12.277 -20.703 1.00 9.05 128 TYR A N 1
ATOM 615 C CA . TYR A 1 70 ? -30.491 12.616 -20.978 1.00 9.05 128 TYR A CA 1
ATOM 616 C C . TYR A 1 70 ? -30.817 14.036 -20.504 1.00 8.64 128 TYR A C 1
ATOM 617 O O . TYR A 1 70 ? -31.354 14.852 -21.262 1.00 8.45 128 TYR A O 1
ATOM 626 N N . ILE A 1 71 ? -30.504 14.344 -19.245 1.00 9.38 129 ILE A N 1
ATOM 627 C CA . ILE A 1 71 ? -30.725 15.696 -18.734 1.00 9.66 129 ILE A CA 1
ATOM 628 C C . ILE A 1 71 ? -30.076 16.732 -19.657 1.00 8.16 129 ILE A C 1
ATOM 629 O O . ILE A 1 71 ? -30.704 17.728 -20.042 1.00 8.25 129 ILE A O 1
ATOM 634 N N . ARG A 1 72 ? -28.807 16.509 -20.037 1.00 8.06 130 ARG A N 1
ATOM 635 C CA . ARG A 1 72 ? -28.110 17.452 -20.921 1.00 10.51 130 ARG A CA 1
ATOM 636 C C . ARG A 1 72 ? -28.808 17.612 -22.274 1.00 7.55 130 ARG A C 1
ATOM 637 O O . ARG A 1 72 ? -28.798 18.708 -22.856 1.00 10.51 130 ARG A O 1
ATOM 645 N N A GLU A 1 73 ? -29.379 16.533 -22.820 0.58 9.14 131 GLU A N 1
ATOM 646 N N B GLU A 1 73 ? -29.391 16.529 -22.795 0.42 9.01 131 GLU A N 1
ATOM 647 C CA A GLU A 1 73 ? -29.972 16.636 -24.155 0.58 8.77 131 GLU A CA 1
ATOM 648 C CA B GLU A 1 73 ? -30.005 16.547 -24.120 0.42 9.06 131 GLU A CA 1
ATOM 649 C C A GLU A 1 73 ? -31.135 17.623 -24.178 0.58 9.22 131 GLU A C 1
ATOM 650 C C B GLU A 1 73 ? -31.205 17.490 -24.191 0.42 9.47 131 GLU A C 1
ATOM 651 O O A GLU A 1 73 ? -31.385 18.257 -25.209 0.58 8.66 131 GLU A O 1
ATOM 652 O O B GLU A 1 73 ? -31.537 17.973 -25.279 0.42 8.32 131 GLU A O 1
ATOM 663 N N . LEU A 1 74 ? -31.846 17.779 -23.054 1.00 8.62 132 LEU A N 1
ATOM 664 C CA . LEU A 1 74 ? -32.969 18.718 -23.032 1.00 10.04 132 LEU A CA 1
ATOM 665 C C . LEU A 1 74 ? -32.514 20.154 -23.286 1.00 9.87 132 LEU A C 1
ATOM 666 O O . LEU A 1 74 ? -33.317 20.974 -23.757 1.00 9.47 132 LEU A O 1
ATOM 671 N N . GLN A 1 75 ? -31.240 20.443 -22.963 1.00 7.30 133 GLN A N 1
ATOM 672 C CA A GLN A 1 75 ? -30.549 21.732 -23.094 0.62 9.56 133 GLN A CA 1
ATOM 673 C CA B GLN A 1 75 ? -30.550 21.727 -23.079 0.38 9.47 133 GLN A CA 1
ATOM 674 C C . GLN A 1 75 ? -30.858 22.679 -21.936 1.00 7.75 133 GLN A C 1
ATOM 675 O O . GLN A 1 75 ? -31.971 22.691 -21.395 1.00 7.58 133 GLN A O 1
ATOM 686 N N . TYR A 1 76 ? -29.866 23.484 -21.571 1.00 7.92 134 TYR A N 1
ATOM 687 C CA . TYR A 1 76 ? -30.072 24.549 -20.606 1.00 7.13 134 TYR A CA 1
ATOM 688 C C . TYR A 1 76 ? -31.010 25.617 -21.184 1.00 7.26 134 TYR A C 1
ATOM 689 O O . TYR A 1 76 ? -30.868 26.033 -22.342 1.00 8.30 134 TYR A O 1
ATOM 698 N N . ASN A 1 77 ? -31.981 26.040 -20.378 1.00 7.67 135 ASN A N 1
ATOM 699 C CA . ASN A 1 77 ? -33.027 26.983 -20.786 1.00 10.71 135 ASN A CA 1
ATOM 700 C C . ASN A 1 77 ? -32.490 28.407 -20.686 1.00 17.35 135 ASN A C 1
ATOM 701 O O . ASN A 1 77 ? -32.388 28.961 -19.591 1.00 10.26 135 ASN A O 1
ATOM 706 N N . HIS A 1 78 ? -32.167 29.012 -21.832 1.00 8.75 136 HIS A N 1
ATOM 707 C CA . HIS A 1 78 ? -31.756 30.412 -21.897 1.00 12.39 136 HIS A CA 1
ATOM 708 C C . HIS A 1 78 ? -32.856 31.342 -22.407 1.00 14.75 136 HIS A C 1
ATOM 709 O O . HIS A 1 78 ? -32.583 32.517 -22.650 1.00 13.01 136 HIS A O 1
ATOM 716 N N . THR A 1 79 ? -34.101 30.861 -22.540 1.00 12.68 137 THR A N 1
ATOM 717 C CA . THR A 1 79 ? -35.165 31.691 -23.119 1.00 12.04 137 THR A CA 1
ATOM 718 C C . THR A 1 79 ? -35.635 32.813 -22.186 1.00 17.15 137 THR A C 1
ATOM 719 O O . THR A 1 79 ? -36.267 33.761 -22.661 1.00 18.95 137 THR A O 1
ATOM 723 N N . GLY A 1 80 ? -35.372 32.725 -20.884 1.00 12.19 138 GLY A N 1
ATOM 724 C CA . GLY A 1 80 ? -35.957 33.661 -19.928 1.00 12.55 138 GLY A CA 1
ATOM 725 C C . GLY A 1 80 ? -37.295 33.245 -19.341 1.00 19.76 138 GLY A C 1
ATOM 726 O O . GLY A 1 80 ? -37.758 33.876 -18.377 1.00 16.11 138 GLY A O 1
ATOM 727 N N . THR A 1 81 ? -37.941 32.217 -19.890 1.00 11.91 139 THR A N 1
ATOM 728 C CA . THR A 1 81 ? -39.187 31.683 -19.353 1.00 13.05 139 THR A CA 1
ATOM 729 C C . THR A 1 81 ? -38.971 30.232 -18.945 1.00 11.45 139 THR A C 1
ATOM 730 O O . THR A 1 81 ? -38.567 29.405 -19.766 1.00 18.32 139 THR A O 1
ATOM 734 N N . GLN A 1 82 ? -39.244 29.923 -17.685 1.00 12.51 140 GLN A N 1
ATOM 735 C CA . GLN A 1 82 ? -39.217 28.540 -17.219 1.00 11.69 140 GLN A CA 1
ATOM 736 C C . GLN A 1 82 ? -40.547 27.854 -17.522 1.00 12.56 140 GLN A C 1
ATOM 737 O O . GLN A 1 82 ? -41.607 28.347 -17.124 1.00 16.56 140 GLN A O 1
ATOM 743 N N . PHE A 1 83 ? -40.498 26.704 -18.207 1.00 14.78 141 PHE A N 1
ATOM 744 C CA . PHE A 1 83 ? -41.723 26.155 -18.788 1.00 12.46 141 PHE A CA 1
ATOM 745 C C . PHE A 1 83 ? -42.517 25.278 -17.835 1.00 16.36 141 PHE A C 1
ATOM 746 O O . PHE A 1 83 ? -43.696 25.015 -18.093 1.00 18.25 141 PHE A O 1
ATOM 754 N N . PHE A 1 84 ? -41.928 24.852 -16.729 1.00 14.18 142 PHE A N 1
ATOM 755 C CA . PHE A 1 84 ? -42.634 24.066 -15.722 1.00 20.77 142 PHE A CA 1
ATOM 756 C C . PHE A 1 84 ? -42.528 24.786 -14.386 1.00 25.58 142 PHE A C 1
ATOM 757 O O . PHE A 1 84 ? -41.439 25.218 -14.008 1.00 20.86 142 PHE A O 1
ATOM 765 N N . GLU A 1 85 ? -43.649 24.917 -13.677 1.00 26.74 143 GLU A N 1
ATOM 766 C CA . GLU A 1 85 ? -43.623 25.490 -12.335 1.00 24.48 143 GLU A CA 1
ATOM 767 C C . GLU A 1 85 ? -43.298 24.401 -11.317 1.00 19.99 143 GLU A C 1
ATOM 768 O O . GLU A 1 85 ? -43.962 23.360 -11.281 1.00 19.01 143 GLU A O 1
ATOM 774 N N . ILE A 1 86 ? -42.278 24.636 -10.490 1.00 20.51 144 ILE A N 1
ATOM 775 C CA A ILE A 1 86 ? -41.829 23.686 -9.477 0.70 21.95 144 ILE A CA 1
ATOM 776 C CA B ILE A 1 86 ? -41.838 23.682 -9.478 0.30 22.62 144 ILE A CA 1
ATOM 777 C C . ILE A 1 86 ? -42.091 24.285 -8.100 1.00 28.41 144 ILE A C 1
ATOM 778 O O . ILE A 1 86 ? -41.362 25.180 -7.655 1.00 27.16 144 ILE A O 1
ATOM 787 N N . LYS A 1 87 ? -43.112 23.782 -7.405 1.00 25.36 145 LYS A N 1
ATOM 788 C CA A LYS A 1 87 ? -43.359 24.150 -6.012 0.57 23.64 145 LYS A CA 1
ATOM 789 C CA B LYS A 1 87 ? -43.357 24.149 -6.014 0.43 23.54 145 LYS A CA 1
ATOM 790 C C . LYS A 1 87 ? -42.611 23.155 -5.131 1.00 24.14 145 LYS A C 1
ATOM 791 O O . LYS A 1 87 ? -42.982 21.978 -5.058 1.00 22.39 145 LYS A O 1
ATOM 802 N N . LYS A 1 88 ? -41.549 23.625 -4.469 1.00 22.22 146 LYS A N 1
ATOM 803 C CA . LYS A 1 88 ? -40.612 22.707 -3.823 1.00 27.39 146 LYS A CA 1
ATOM 804 C C . LYS A 1 88 ? -41.216 21.973 -2.634 1.00 30.67 146 LYS A C 1
ATOM 805 O O . LYS A 1 88 ? -40.653 20.965 -2.199 1.00 33.67 146 LYS A O 1
ATOM 811 N N . SER A 1 89 ? -42.326 22.457 -2.091 1.00 29.48 147 SER A N 1
ATOM 812 C CA A SER A 1 89 ? -42.975 21.838 -0.946 0.71 29.56 147 SER A CA 1
ATOM 813 C CA B SER A 1 89 ? -42.943 21.805 -0.946 0.29 30.18 147 SER A CA 1
ATOM 814 C C . SER A 1 89 ? -43.993 20.776 -1.347 1.00 30.72 147 SER A C 1
ATOM 815 O O . SER A 1 89 ? -44.629 20.187 -0.469 1.00 35.00 147 SER A O 1
ATOM 820 N N . ARG A 1 90 ? -44.173 20.532 -2.642 1.00 22.07 148 ARG A N 1
ATOM 821 C CA . ARG A 1 90 ? -45.144 19.547 -3.084 1.00 28.85 148 ARG A CA 1
ATOM 822 C C . ARG A 1 90 ? -44.769 18.149 -2.592 1.00 31.83 148 ARG A C 1
ATOM 823 O O . ARG A 1 90 ? -43.585 17.799 -2.512 1.00 31.21 148 ARG A O 1
ATOM 831 N N . PRO A 1 91 ? -45.764 17.329 -2.266 1.00 27.22 149 PRO A N 1
ATOM 832 C CA . PRO A 1 91 ? -45.519 15.891 -2.096 1.00 27.95 149 PRO A CA 1
ATOM 833 C C . PRO A 1 91 ? -44.730 15.316 -3.266 1.00 26.68 149 PRO A C 1
ATOM 834 O O . PRO A 1 91 ? -44.915 15.714 -4.420 1.00 21.96 149 PRO A O 1
ATOM 838 N N . LEU A 1 92 ? -43.856 14.354 -2.959 1.00 22.29 150 LEU A N 1
ATOM 839 C CA . LEU A 1 92 ? -42.999 13.778 -3.992 1.00 24.82 150 LEU A CA 1
ATOM 840 C C . LEU A 1 92 ? -43.831 13.249 -5.153 1.00 26.65 150 LEU A C 1
ATOM 841 O O . LEU A 1 92 ? -43.496 13.477 -6.315 1.00 19.35 150 LEU A O 1
ATOM 846 N N . THR A 1 93 ? -44.972 12.619 -4.859 1.00 22.22 151 THR A N 1
ATOM 847 C CA . THR A 1 93 ? -45.760 12.033 -5.937 1.00 25.39 151 THR A CA 1
ATOM 848 C C . THR A 1 93 ? -46.208 13.081 -6.960 1.00 22.20 151 THR A C 1
ATOM 849 O O . THR A 1 93 ? -46.242 12.785 -8.160 1.00 21.97 151 THR A O 1
ATOM 853 N N . GLY A 1 94 ? -46.499 14.313 -6.522 1.00 19.99 152 GLY A N 1
ATOM 854 C CA . GLY A 1 94 ? -46.840 15.366 -7.466 1.00 19.63 152 GLY A CA 1
ATOM 855 C C . GLY A 1 94 ? -45.633 15.882 -8.242 1.00 21.49 152 GLY A C 1
ATOM 856 O O . GLY A 1 94 ? -45.743 16.224 -9.426 1.00 17.62 152 GLY A O 1
ATOM 857 N N . LEU A 1 95 ? -44.469 15.954 -7.591 1.00 17.84 153 LEU A N 1
ATOM 858 C CA . LEU A 1 95 ? -43.262 16.323 -8.325 1.00 19.79 153 LEU A CA 1
ATOM 859 C C . LEU A 1 95 ? -42.873 15.241 -9.325 1.00 16.24 153 LEU A C 1
ATOM 860 O O . LEU A 1 95 ? -42.351 15.553 -10.405 1.00 18.81 153 LEU A O 1
ATOM 865 N N . MET A 1 96 ? -43.186 13.975 -9.019 1.00 16.21 154 MET A N 1
ATOM 866 C CA . MET A 1 96 ? -42.895 12.900 -9.957 1.00 15.65 154 MET A CA 1
ATOM 867 C C . MET A 1 96 ? -43.839 12.925 -11.152 1.00 20.10 154 MET A C 1
ATOM 868 O O . MET A 1 96 ? -43.431 12.573 -12.265 1.00 14.95 154 MET A O 1
ATOM 873 N N . ASP A 1 97 ? -45.093 13.335 -10.948 1.00 17.83 155 ASP A N 1
ATOM 874 C CA . ASP A 1 97 ? -45.990 13.578 -12.074 1.00 19.00 155 ASP A CA 1
ATOM 875 C C . ASP A 1 97 ? -45.420 14.649 -12.989 1.00 15.64 155 ASP A C 1
ATOM 876 O O . ASP A 1 97 ? -45.491 14.534 -14.220 1.00 18.95 155 ASP A O 1
ATOM 881 N N . LEU A 1 98 ? -44.863 15.706 -12.400 1.00 16.00 156 LEU A N 1
ATOM 882 C CA . LEU A 1 98 ? -44.287 16.792 -13.184 1.00 20.77 156 LEU A CA 1
ATOM 883 C C . LEU A 1 98 ? -43.069 16.321 -13.966 1.00 18.03 156 LEU A C 1
ATOM 884 O O . LEU A 1 98 ? -42.894 16.680 -15.140 1.00 13.06 156 LEU A O 1
ATOM 889 N N . ALA A 1 99 ? -42.218 15.524 -13.319 1.00 15.86 157 ALA A N 1
ATOM 890 C CA . ALA A 1 99 ? -41.054 14.960 -13.992 1.00 17.06 157 ALA A CA 1
ATOM 891 C C . ALA A 1 99 ? -41.474 14.130 -15.192 1.00 13.09 157 ALA A C 1
ATOM 892 O O . ALA A 1 99 ? -40.873 14.238 -16.262 1.00 13.40 157 ALA A O 1
ATOM 894 N N . LYS A 1 100 ? -42.514 13.300 -15.038 1.00 14.72 158 LYS A N 1
ATOM 895 C CA . LYS A 1 100 ? -43.021 12.543 -16.180 1.00 16.83 158 LYS A CA 1
ATOM 896 C C . LYS A 1 100 ? -43.408 13.476 -17.326 1.00 14.26 158 LYS A C 1
ATOM 897 O O . LYS A 1 100 ? -43.042 13.240 -18.487 1.00 14.72 158 LYS A O 1
ATOM 903 N N . GLU A 1 101 ? -44.137 14.551 -17.014 1.00 15.24 159 GLU A N 1
ATOM 904 C CA . GLU A 1 101 ? -44.513 15.507 -18.047 1.00 14.45 159 GLU A CA 1
ATOM 905 C C . GLU A 1 101 ? -43.286 16.143 -18.694 1.00 15.64 159 GLU A C 1
ATOM 906 O O . GLU A 1 101 ? -43.270 16.377 -19.913 1.00 14.50 159 GLU A O 1
ATOM 912 N N . MET A 1 102 ? -42.245 16.438 -17.903 1.00 14.21 160 MET A N 1
ATOM 913 C CA . MET A 1 102 ? -41.017 16.968 -18.491 1.00 16.19 160 MET A CA 1
ATOM 914 C C . MET A 1 102 ? -40.430 16.004 -19.516 1.00 19.11 160 MET A C 1
ATOM 915 O O . MET A 1 102 ? -39.906 16.452 -20.541 1.00 14.44 160 MET A O 1
ATOM 920 N N . THR A 1 103 ? -40.506 14.675 -19.266 1.00 12.25 161 THR A N 1
ATOM 921 C CA . THR A 1 103 ? -39.966 13.731 -20.250 1.00 13.10 161 THR A CA 1
ATOM 922 C C . THR A 1 103 ? -40.866 13.613 -21.468 1.00 16.55 161 THR A C 1
ATOM 923 O O . THR A 1 103 ? -40.373 13.326 -22.568 1.00 15.52 161 THR A O 1
ATOM 927 N N . LYS A 1 104 ? -42.179 13.820 -21.296 1.00 14.19 162 LYS A N 1
ATOM 928 C CA . LYS A 1 104 ? -43.100 13.729 -22.421 1.00 18.45 162 LYS A CA 1
ATOM 929 C C . LYS A 1 104 ? -42.998 14.947 -23.319 1.00 15.50 162 LYS A C 1
ATOM 930 O O . LYS A 1 104 ? -42.994 14.816 -24.548 1.00 19.46 162 LYS A O 1
ATOM 936 N N . GLU A 1 105 ? -42.873 16.139 -22.734 1.00 12.31 163 GLU A N 1
ATOM 937 C CA . GLU A 1 105 ? -42.934 17.361 -23.519 1.00 12.75 163 GLU A CA 1
ATOM 938 C C . GLU A 1 105 ? -41.573 17.862 -23.990 1.00 16.29 163 GLU A C 1
ATOM 939 O O . GLU A 1 105 ? -41.524 18.609 -24.981 1.00 12.03 163 GLU A O 1
ATOM 945 N N . ALA A 1 106 ? -40.485 17.494 -23.297 1.00 10.40 164 ALA A N 1
ATOM 946 C CA . ALA A 1 106 ? -39.109 17.645 -23.811 1.00 11.17 164 ALA A CA 1
ATOM 947 C C . ALA A 1 106 ? -38.776 19.103 -24.173 1.00 12.14 164 ALA A C 1
ATOM 948 O O . ALA A 1 106 ? -38.463 19.444 -25.328 1.00 11.27 164 ALA A O 1
ATOM 950 N N . LEU A 1 107 ? -38.809 19.958 -23.157 1.00 9.29 165 LEU A N 1
ATOM 951 C CA . LEU A 1 107 ? -38.429 21.362 -23.266 1.00 8.99 165 LEU A CA 1
ATOM 952 C C . LEU A 1 107 ? -37.137 21.646 -22.495 1.00 11.50 165 LEU A C 1
ATOM 953 O O . LEU A 1 107 ? -36.755 20.874 -21.601 1.00 9.25 165 LEU A O 1
ATOM 958 N N . PRO A 1 108 ? -36.454 22.767 -22.793 1.00 8.24 166 PRO A N 1
ATOM 959 C CA . PRO A 1 108 ? -35.239 23.109 -22.037 1.00 7.96 166 PRO A CA 1
ATOM 960 C C . PRO A 1 108 ? -35.549 23.358 -20.565 1.00 10.18 166 PRO A C 1
ATOM 961 O O . PRO A 1 108 ? -36.672 23.723 -20.193 1.00 9.53 166 PRO A O 1
ATOM 965 N N . ILE A 1 109 ? -34.532 23.157 -19.727 1.00 7.98 167 ILE A N 1
ATOM 966 C CA . ILE A 1 109 ? -34.678 23.166 -18.275 1.00 10.55 167 ILE A CA 1
ATOM 967 C C . ILE A 1 109 ? -33.491 23.896 -17.657 1.00 8.93 167 ILE A C 1
ATOM 968 O O . ILE A 1 109 ? -32.469 24.140 -18.303 1.00 10.74 167 ILE A O 1
ATOM 973 N N . LYS A 1 110 ? -33.631 24.213 -16.367 1.00 8.74 168 LYS A N 1
ATOM 974 C CA . LYS A 1 110 ? -32.529 24.725 -15.557 1.00 13.56 168 LYS A CA 1
ATOM 975 C C . LYS A 1 110 ? -32.325 23.846 -14.320 1.00 19.22 168 LYS A C 1
ATOM 976 O O . LYS A 1 110 ? -32.809 22.710 -14.299 1.00 16.09 168 LYS A O 1
ATOM 982 N N . CYS A 1 111 ? -31.613 24.340 -13.288 1.00 11.40 169 CYS A N 1
ATOM 983 C CA . CYS A 1 111 ? -31.062 23.419 -12.289 1.00 13.65 169 CYS A CA 1
ATOM 984 C C . CYS A 1 111 ? -32.146 22.709 -11.470 1.00 12.57 169 CYS A C 1
ATOM 985 O O . CYS A 1 111 ? -32.012 21.521 -11.166 1.00 11.67 169 CYS A O 1
ATOM 988 N N . LEU A 1 112 ? -33.230 23.401 -11.093 1.00 13.12 170 LEU A N 1
ATOM 989 C CA . LEU A 1 112 ? -34.204 22.764 -10.205 1.00 13.34 170 LEU A CA 1
ATOM 990 C C . LEU A 1 112 ? -34.999 21.676 -10.925 1.00 15.66 170 LEU A C 1
ATOM 991 O O . LEU A 1 112 ? -35.217 20.589 -10.376 1.00 13.47 170 LEU A O 1
ATOM 996 N N . GLU A 1 113 ? -35.435 21.950 -12.158 1.00 12.75 171 GLU A N 1
ATOM 997 C CA . GLU A 1 113 ? -36.049 20.924 -12.985 1.00 14.90 171 GLU A CA 1
ATOM 998 C C . GLU A 1 113 ? -35.154 19.691 -13.101 1.00 20.85 171 GLU A C 1
ATOM 999 O O . GLU A 1 113 ? -35.638 18.555 -13.026 1.00 12.71 171 GLU A O 1
ATOM 1005 N N . ALA A 1 114 ? -33.841 19.899 -13.265 1.00 15.15 172 ALA A N 1
ATOM 1006 C CA . ALA A 1 114 ? -32.902 18.793 -13.399 1.00 11.27 172 ALA A CA 1
ATOM 1007 C C . ALA A 1 114 ? -32.860 17.945 -12.137 1.00 9.93 172 ALA A C 1
ATOM 1008 O O . ALA A 1 114 ? -32.720 16.721 -12.214 1.00 12.19 172 ALA A O 1
ATOM 1010 N N . VAL A 1 115 ? -32.957 18.579 -10.967 1.00 12.29 173 VAL A N 1
ATOM 1011 C CA . VAL A 1 115 ? -32.937 17.820 -9.719 1.00 13.07 173 VAL A CA 1
ATOM 1012 C C . VAL A 1 115 ? -34.141 16.884 -9.644 1.00 14.88 173 VAL A C 1
ATOM 1013 O O . VAL A 1 115 ? -34.006 15.694 -9.331 1.00 12.72 173 VAL A O 1
ATOM 1017 N N . ILE A 1 116 ? -35.322 17.393 -10.006 1.00 11.70 174 ILE A N 1
ATOM 1018 C CA . ILE A 1 116 ? -36.550 16.604 -9.974 1.00 17.06 174 ILE A CA 1
ATOM 1019 C C . ILE A 1 116 ? -36.456 15.451 -10.961 1.00 14.29 174 ILE A C 1
ATOM 1020 O O . ILE A 1 116 ? -36.819 14.314 -10.652 1.00 12.18 174 ILE A O 1
ATOM 1025 N N . LEU A 1 117 ? -35.934 15.728 -12.158 1.00 11.03 175 LEU A N 1
ATOM 1026 C CA . LEU A 1 117 ? -35.746 14.682 -13.156 1.00 13.25 175 LEU A CA 1
ATOM 1027 C C . LEU A 1 117 ? -34.775 13.613 -12.677 1.00 12.49 175 LEU A C 1
ATOM 1028 O O . LEU A 1 117 ? -34.971 12.425 -12.950 1.00 11.27 175 LEU A O 1
ATOM 1033 N N . GLY A 1 118 ? -33.673 14.029 -12.039 1.00 13.69 176 GLY A N 1
ATOM 1034 C CA . GLY A 1 118 ? -32.706 13.054 -11.563 1.00 18.18 176 GLY A CA 1
ATOM 1035 C C . GLY A 1 118 ? -33.306 12.084 -10.563 1.00 12.41 176 GLY A C 1
ATOM 1036 O O . GLY A 1 118 ? -32.984 10.897 -10.564 1.00 12.76 176 GLY A O 1
ATOM 1037 N N . ILE A 1 119 ? -34.169 12.582 -9.680 1.00 12.18 177 ILE A N 1
ATOM 1038 C CA . ILE A 1 119 ? -34.899 11.693 -8.773 1.00 13.01 177 ILE A CA 1
ATOM 1039 C C . ILE A 1 119 ? -35.788 10.740 -9.566 1.00 14.38 177 ILE A C 1
ATOM 1040 O O . ILE A 1 119 ? -35.740 9.511 -9.392 1.00 13.64 177 ILE A O 1
ATOM 1045 N N . TYR A 1 120 ? -36.636 11.305 -10.427 1.00 13.10 178 TYR A N 1
ATOM 1046 C CA . TYR A 1 120 ? -37.567 10.509 -11.224 1.00 13.14 178 TYR A CA 1
ATOM 1047 C C . TYR A 1 120 ? -36.843 9.365 -11.931 1.00 15.20 178 TYR A C 1
ATOM 1048 O O . TYR A 1 120 ? -37.313 8.219 -11.932 1.00 13.63 178 TYR A O 1
ATOM 1057 N N . LEU A 1 121 ? -35.673 9.656 -12.504 1.00 14.74 179 LEU A N 1
ATOM 1058 C CA . LEU A 1 121 ? -34.976 8.699 -13.349 1.00 13.44 179 LEU A CA 1
ATOM 1059 C C . LEU A 1 121 ? -34.092 7.732 -12.570 1.00 18.16 179 LEU A C 1
ATOM 1060 O O . LEU A 1 121 ? -33.537 6.803 -13.172 1.00 18.31 179 LEU A O 1
ATOM 1065 N N . THR A 1 122 ? -33.915 7.936 -11.266 1.00 13.07 180 THR A N 1
ATOM 1066 C CA . THR A 1 122 ? -33.117 7.017 -10.466 1.00 20.00 180 THR A CA 1
ATOM 1067 C C . THR A 1 122 ? -33.921 6.305 -9.389 1.00 19.18 180 THR A C 1
ATOM 1068 O O . THR A 1 122 ? -33.328 5.581 -8.577 1.00 17.53 180 THR A O 1
ATOM 1072 N N . ASN A 1 123 ? -35.247 6.485 -9.349 1.00 16.57 181 ASN A N 1
ATOM 1073 C CA . ASN A 1 123 ? -36.048 5.723 -8.393 1.00 17.63 181 ASN A CA 1
ATOM 1074 C C . ASN A 1 123 ? -35.941 4.219 -8.618 1.00 18.96 181 ASN A C 1
ATOM 1075 O O . ASN A 1 123 ? -36.189 3.445 -7.683 1.00 19.50 181 ASN A O 1
ATOM 1080 N N . SER A 1 124 ? -35.558 3.795 -9.827 1.00 18.87 182 SER A N 1
ATOM 1081 C CA . SER A 1 124 ? -35.352 2.391 -10.170 1.00 20.69 182 SER A CA 1
ATOM 1082 C C . SER A 1 124 ? -34.035 1.834 -9.647 1.00 25.54 182 SER A C 1
ATOM 1083 O O . SER A 1 124 ? -33.711 0.678 -9.947 1.00 20.63 182 SER A O 1
ATOM 1086 N N . MET A 1 125 ? -33.275 2.620 -8.870 1.00 20.26 183 MET A N 1
ATOM 1087 C CA A MET A 1 125 ? -31.933 2.258 -8.410 0.90 20.76 183 MET A CA 1
ATOM 1088 C CA B MET A 1 125 ? -31.938 2.248 -8.408 0.10 21.15 183 MET A CA 1
ATOM 1089 C C . MET A 1 125 ? -31.917 2.264 -6.883 1.00 23.57 183 MET A C 1
ATOM 1090 O O . MET A 1 125 ? -31.396 3.204 -6.263 1.00 19.09 183 MET A O 1
ATOM 1099 N N . PRO A 1 126 ? -32.469 1.234 -6.235 1.00 21.68 184 PRO A N 1
ATOM 1100 C CA . PRO A 1 126 ? -32.526 1.253 -4.764 1.00 22.69 184 PRO A CA 1
ATOM 1101 C C . PRO A 1 126 ? -31.161 1.242 -4.097 1.00 22.41 184 PRO A C 1
ATOM 1102 O O . PRO A 1 126 ? -31.067 1.644 -2.932 1.00 24.54 184 PRO A O 1
ATOM 1106 N N . THR A 1 127 ? -30.105 0.793 -4.783 1.00 22.18 185 THR A N 1
ATOM 1107 C CA . THR A 1 127 ? -28.765 0.798 -4.198 1.00 24.72 185 THR A CA 1
ATOM 1108 C C . THR A 1 127 ? -28.073 2.154 -4.328 1.00 26.74 185 THR A C 1
ATOM 1109 O O . THR A 1 127 ? -26.906 2.286 -3.940 1.00 29.88 185 THR A O 1
ATOM 1113 N N . LEU A 1 128 ? -28.764 3.151 -4.872 1.00 22.54 186 LEU A N 1
ATOM 1114 C CA . LEU A 1 128 ? -28.288 4.526 -4.968 1.00 25.83 186 LEU A CA 1
ATOM 1115 C C . LEU A 1 128 ? -29.098 5.408 -4.031 1.00 28.60 186 LEU A C 1
ATOM 1116 O O . LEU A 1 128 ? -30.324 5.259 -3.934 1.00 23.06 186 LEU A O 1
ATOM 1121 N N . GLU A 1 129 ? -28.422 6.306 -3.321 1.00 18.37 187 GLU A N 1
ATOM 1122 C CA . GLU A 1 129 ? -29.115 7.303 -2.513 1.00 19.60 187 GLU A CA 1
ATOM 1123 C C . GLU A 1 129 ? -29.000 8.658 -3.198 1.00 17.09 187 GLU A C 1
ATOM 1124 O O . GLU A 1 129 ? -27.979 8.957 -3.829 1.00 18.46 187 GLU A O 1
ATOM 1130 N N . ARG A 1 130 ? -30.075 9.451 -3.115 1.00 16.92 188 ARG A N 1
ATOM 1131 C CA . ARG A 1 130 ? -30.148 10.754 -3.767 1.00 17.06 188 ARG A CA 1
ATOM 1132 C C . ARG A 1 130 ? -30.543 11.780 -2.718 1.00 16.54 188 ARG A C 1
ATOM 1133 O O . ARG A 1 130 ? -31.482 11.544 -1.940 1.00 17.52 188 ARG A O 1
ATOM 1141 N N . PHE A 1 131 ? -29.848 12.926 -2.713 1.00 16.82 189 PHE A N 1
ATOM 1142 C CA . PHE A 1 131 ? -30.141 14.030 -1.774 1.00 20.25 189 PHE A CA 1
ATOM 1143 C C . PHE A 1 131 ? -29.759 15.368 -2.407 1.00 22.01 189 PHE A C 1
ATOM 1144 O O . PHE A 1 131 ? -28.672 15.473 -2.990 1.00 16.11 189 PHE A O 1
ATOM 1152 N N . PRO A 1 132 ? -30.617 16.387 -2.339 1.00 16.48 190 PRO A N 1
ATOM 1153 C CA . PRO A 1 132 ? -30.279 17.673 -2.967 1.00 20.36 190 PRO A CA 1
ATOM 1154 C C . PRO A 1 132 ? -29.137 18.372 -2.241 1.00 16.37 190 PRO A C 1
ATOM 1155 O O . PRO A 1 132 ? -28.997 18.270 -1.022 1.00 20.18 190 PRO A O 1
ATOM 1159 N N . ILE A 1 133 ? -28.302 19.070 -3.012 1.00 15.57 191 ILE A N 1
ATOM 1160 C CA . ILE A 1 133 ? -27.259 19.954 -2.479 1.00 16.02 191 ILE A CA 1
ATOM 1161 C C . ILE A 1 133 ? -27.446 21.332 -3.114 1.00 18.84 191 ILE A C 1
ATOM 1162 O O . ILE A 1 133 ? -27.382 21.468 -4.345 1.00 16.34 191 ILE A O 1
ATOM 1167 N N . SER A 1 134 ? -27.630 22.356 -2.287 1.00 17.45 192 SER A N 1
ATOM 1168 C CA . SER A 1 134 ? -27.822 23.718 -2.766 1.00 19.91 192 SER A CA 1
ATOM 1169 C C . SER A 1 134 ? -26.631 24.596 -2.386 1.00 17.89 192 SER A C 1
ATOM 1170 O O . SER A 1 134 ? -26.022 24.419 -1.331 1.00 26.15 192 SER A O 1
ATOM 1173 N N . PHE A 1 135 ? -26.298 25.535 -3.273 1.00 18.19 193 PHE A N 1
ATOM 1174 C CA . PHE A 1 135 ? -25.166 26.442 -3.098 1.00 18.08 193 PHE A CA 1
ATOM 1175 C C . PHE A 1 135 ? -25.634 27.885 -3.211 1.00 24.50 193 PHE A C 1
ATOM 1176 O O . PHE A 1 135 ? -26.493 28.204 -4.037 1.00 33.59 193 PHE A O 1
ATOM 1184 N N . LYS A 1 136 ? -25.061 28.758 -2.388 1.00 22.38 194 LYS A N 1
ATOM 1185 C CA . LYS A 1 136 ? -25.237 30.203 -2.514 1.00 27.82 194 LYS A CA 1
ATOM 1186 C C . LYS A 1 136 ? -23.853 30.814 -2.669 1.00 27.29 194 LYS A C 1
ATOM 1187 O O . LYS A 1 136 ? -23.005 30.641 -1.790 1.00 27.44 194 LYS A O 1
ATOM 1193 N N . THR A 1 137 ? -23.613 31.492 -3.796 1.00 29.96 195 THR A N 1
ATOM 1194 C CA . THR A 1 137 ? -22.311 32.085 -4.086 1.00 27.58 195 THR A CA 1
ATOM 1195 C C . THR A 1 137 ? -22.425 33.590 -4.332 1.00 31.44 195 THR A C 1
ATOM 1196 O O . THR A 1 137 ? -23.514 34.159 -4.455 1.00 29.67 195 THR A O 1
ATOM 1200 N N . TYR A 1 138 ? -21.262 34.229 -4.440 1.00 33.59 196 TYR A N 1
ATOM 1201 C CA . TYR A 1 138 ? -21.176 35.677 -4.565 1.00 32.71 196 TYR A CA 1
ATOM 1202 C C . TYR A 1 138 ? -20.209 36.059 -5.680 1.00 32.56 196 TYR A C 1
ATOM 1203 O O . TYR A 1 138 ? -19.075 35.565 -5.725 1.00 32.41 196 TYR A O 1
ATOM 1212 N N . PHE A 1 139 ? -20.661 36.934 -6.575 1.00 27.40 197 PHE A N 1
ATOM 1213 C CA . PHE A 1 139 ? -19.795 37.471 -7.615 1.00 34.24 197 PHE A CA 1
ATOM 1214 C C . PHE A 1 139 ? -20.206 38.903 -7.940 1.00 38.98 197 PHE A C 1
ATOM 1215 O O . PHE A 1 139 ? -21.384 39.170 -8.198 1.00 38.88 197 PHE A O 1
ATOM 1223 N N . SER A 1 140 ? -19.231 39.811 -7.924 1.00 32.84 198 SER A N 1
ATOM 1224 C CA . SER A 1 140 ? -19.399 41.167 -8.448 1.00 40.50 198 SER A CA 1
ATOM 1225 C C . SER A 1 140 ? -20.644 41.841 -7.875 1.00 43.55 198 SER A C 1
ATOM 1226 O O . SER A 1 140 ? -21.473 42.393 -8.601 1.00 45.10 198 SER A O 1
ATOM 1229 N N . GLY A 1 141 ? -20.784 41.769 -6.554 1.00 43.66 199 GLY A N 1
ATOM 1230 C CA . GLY A 1 141 ? -21.884 42.449 -5.896 1.00 44.30 199 GLY A CA 1
ATOM 1231 C C . GLY A 1 141 ? -23.241 41.816 -6.097 1.00 52.39 199 GLY A C 1
ATOM 1232 O O . GLY A 1 141 ? -24.257 42.515 -6.028 1.00 54.85 199 GLY A O 1
ATOM 1233 N N . ASN A 1 142 ? -23.294 40.510 -6.347 1.00 46.06 200 ASN A N 1
ATOM 1234 C CA . ASN A 1 142 ? -24.569 39.828 -6.494 1.00 44.89 200 ASN A CA 1
ATOM 1235 C C . ASN A 1 142 ? -24.441 38.405 -5.971 1.00 44.27 200 ASN A C 1
ATOM 1236 O O . ASN A 1 142 ? -23.352 37.820 -5.960 1.00 38.34 200 ASN A O 1
ATOM 1241 N N . TYR A 1 143 ? -25.570 37.860 -5.541 1.00 35.07 201 TYR A N 1
ATOM 1242 C CA . TYR A 1 143 ? -25.638 36.493 -5.062 1.00 33.78 201 TYR A CA 1
ATOM 1243 C C . TYR A 1 143 ? -26.269 35.619 -6.127 1.00 39.91 201 TYR A C 1
ATOM 1244 O O . TYR A 1 143 ? -27.121 36.060 -6.904 1.00 37.41 201 TYR A O 1
ATOM 1253 N N . PHE A 1 144 ? -25.812 34.378 -6.176 1.00 32.02 202 PHE A N 1
ATOM 1254 C CA . PHE A 1 144 ? -26.301 33.406 -7.131 1.00 29.19 202 PHE A CA 1
ATOM 1255 C C . PHE A 1 144 ? -26.671 32.152 -6.363 1.00 22.06 202 PHE A C 1
ATOM 1256 O O . PHE A 1 144 ? -26.023 31.816 -5.369 1.00 31.11 202 PHE A O 1
ATOM 1264 N N . ARG A 1 145 ? -27.732 31.483 -6.796 1.00 26.64 203 ARG A N 1
ATOM 1265 C CA . ARG A 1 145 ? -28.182 30.258 -6.154 1.00 27.40 203 ARG A CA 1
ATOM 1266 C C . ARG A 1 145 ? -28.168 29.121 -7.163 1.00 23.12 203 ARG A C 1
ATOM 1267 O O . ARG A 1 145 ? -28.480 29.309 -8.345 1.00 30.37 203 ARG A O 1
ATOM 1275 N N . HIS A 1 146 ? -27.769 27.942 -6.695 1.00 19.14 204 HIS A N 1
ATOM 1276 C CA . HIS A 1 146 ? -27.626 26.792 -7.568 1.00 21.25 204 HIS A CA 1
ATOM 12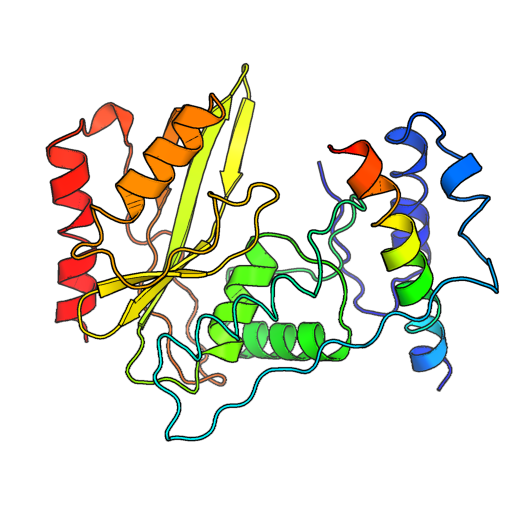77 C C . HIS A 1 146 ? -27.998 25.551 -6.773 1.00 17.38 204 HIS A C 1
ATOM 1278 O O . HIS A 1 146 ? -27.930 25.544 -5.542 1.00 19.76 204 HIS A O 1
ATOM 1285 N N . ILE A 1 147 ? -28.425 24.511 -7.486 1.00 16.15 205 ILE A N 1
ATOM 1286 C CA A ILE A 1 147 ? -28.796 23.257 -6.850 0.47 14.33 205 ILE A CA 1
ATOM 1287 C CA B ILE A 1 147 ? -28.865 23.255 -6.881 0.53 14.33 205 ILE A CA 1
ATOM 1288 C C . ILE A 1 147 ? -28.427 22.107 -7.777 1.00 13.14 205 ILE A C 1
ATOM 1289 O O . ILE A 1 147 ? -28.550 22.199 -9.004 1.00 17.25 205 ILE A O 1
ATOM 1298 N N . VAL A 1 148 ? -27.929 21.027 -7.169 1.00 14.62 206 VAL A N 1
ATOM 1299 C CA . VAL A 1 148 ? -27.634 19.780 -7.862 1.00 15.92 206 VAL A CA 1
ATOM 1300 C C . VAL A 1 148 ? -28.193 18.646 -7.013 1.00 12.52 206 VAL A C 1
ATOM 1301 O O . VAL A 1 148 ? -28.557 18.829 -5.847 1.00 18.44 206 VAL A O 1
ATOM 1305 N N . LEU A 1 149 ? -28.244 17.460 -7.601 1.00 13.15 207 LEU A N 1
ATOM 1306 C CA . LEU A 1 149 ? -28.684 16.272 -6.885 1.00 12.54 207 LEU A CA 1
ATOM 1307 C C . LEU A 1 149 ? -27.440 15.501 -6.451 1.00 12.55 207 LEU A C 1
ATOM 1308 O O . LEU A 1 149 ? -26.767 14.882 -7.280 1.00 12.18 207 LEU A O 1
ATOM 1313 N N . GLY A 1 150 ? -27.145 15.525 -5.152 1.00 17.81 208 GLY A N 1
ATOM 1314 C CA . GLY A 1 150 ? -26.135 14.623 -4.609 1.00 13.74 208 GLY A CA 1
ATOM 1315 C C . GLY A 1 150 ? -26.572 13.172 -4.717 1.00 16.32 208 GLY A C 1
ATOM 1316 O O . GLY A 1 150 ? -27.754 12.841 -4.596 1.00 17.84 208 GLY A O 1
ATOM 1317 N N . VAL A 1 151 ? -25.604 12.291 -4.984 1.00 16.16 209 VAL A N 1
ATOM 1318 C CA . VAL A 1 151 ? -25.861 10.860 -5.054 1.00 14.51 209 VAL A CA 1
ATOM 1319 C C . VAL A 1 151 ? -24.762 10.123 -4.294 1.00 24.32 209 VAL A C 1
ATOM 1320 O O . VAL A 1 151 ? -23.641 10.620 -4.149 1.00 19.75 209 VAL A O 1
ATOM 1324 N N . ASN A 1 152 ? -25.101 8.925 -3.805 1.00 17.36 210 ASN A N 1
ATOM 1325 C CA . ASN A 1 152 ? -24.199 8.076 -3.031 1.00 18.67 210 ASN A CA 1
ATOM 1326 C C . ASN A 1 152 ? -24.349 6.652 -3.553 1.00 18.82 210 ASN A C 1
ATOM 1327 O O . ASN A 1 152 ? -25.444 6.081 -3.490 1.00 21.26 210 ASN A O 1
ATOM 1332 N N . PHE A 1 153 ? -23.271 6.094 -4.105 1.00 18.49 211 PHE A N 1
ATOM 1333 C CA . PHE A 1 153 ? -23.268 4.714 -4.576 1.00 22.52 211 PHE A CA 1
ATOM 1334 C C . PHE A 1 153 ? -22.037 3.992 -4.062 1.00 26.18 211 PHE A C 1
ATOM 1335 O O . PHE A 1 153 ? -20.913 4.449 -4.285 1.00 20.65 211 PHE A O 1
ATOM 1343 N N . ALA A 1 154 ? -22.251 2.845 -3.418 1.00 24.91 212 ALA A N 1
ATOM 1344 C CA . ALA A 1 154 ? -21.146 2.004 -2.962 1.00 33.17 212 ALA A CA 1
ATOM 1345 C C . ALA A 1 154 ? -20.170 2.799 -2.090 1.00 29.59 212 ALA A C 1
ATOM 1346 O O . ALA A 1 154 ? -18.950 2.672 -2.216 1.00 27.69 212 ALA A O 1
ATOM 1348 N N . GLY A 1 155 ? -20.713 3.657 -1.223 1.00 28.26 213 GLY A N 1
ATOM 1349 C CA . GLY A 1 155 ? -19.888 4.464 -0.340 1.00 28.86 213 GLY A CA 1
ATOM 1350 C C . GLY A 1 155 ? -19.147 5.621 -0.983 1.00 35.21 213 GLY A C 1
ATOM 1351 O O . GLY A 1 155 ? -18.346 6.274 -0.302 1.00 31.94 213 GLY A O 1
ATOM 1352 N N . ARG A 1 156 ? -19.385 5.903 -2.265 1.00 21.57 214 ARG A N 1
ATOM 1353 C CA . ARG A 1 156 ? -18.781 7.033 -2.961 1.00 24.00 214 ARG A CA 1
ATOM 1354 C C . ARG A 1 156 ? -19.850 8.080 -3.265 1.00 24.30 214 ARG A C 1
ATOM 1355 O O . ARG A 1 156 ? -21.052 7.787 -3.272 1.00 27.57 214 ARG A O 1
ATOM 1363 N N . TYR A 1 157 ? -19.409 9.310 -3.529 1.00 24.36 215 TYR A N 1
ATOM 1364 C CA . TYR A 1 157 ? -20.327 10.424 -3.731 1.00 17.42 215 TYR A CA 1
ATOM 1365 C C . TYR A 1 157 ? -20.130 11.050 -5.113 1.00 15.23 215 TYR A C 1
ATOM 1366 O O . TYR A 1 157 ? -19.003 11.178 -5.598 1.00 17.18 215 TYR A O 1
ATOM 1375 N N . GLY A 1 158 ? -21.237 11.460 -5.724 1.00 14.31 216 GLY A N 1
ATOM 1376 C CA . GLY A 1 158 ? -21.231 12.112 -7.015 1.00 13.19 216 GLY A CA 1
ATOM 1377 C C . GLY A 1 158 ? -22.378 13.101 -7.096 1.00 14.53 216 GLY A C 1
ATOM 1378 O O . GLY A 1 158 ? -22.991 13.412 -6.073 1.00 14.15 216 GLY A O 1
ATOM 1379 N N . ALA A 1 159 ? -22.694 13.598 -8.291 1.00 13.57 217 ALA A N 1
ATOM 1380 C CA . ALA A 1 159 ? -23.783 14.565 -8.401 1.00 15.40 217 ALA A CA 1
ATOM 1381 C C . ALA A 1 159 ? -24.345 14.527 -9.814 1.00 13.10 217 ALA A C 1
ATOM 1382 O O . ALA A 1 159 ? -23.639 14.199 -10.766 1.00 12.26 217 ALA A O 1
ATOM 1384 N N . LEU A 1 160 ? -25.642 14.811 -9.922 1.00 13.26 218 LEU A N 1
ATOM 1385 C CA . LEU A 1 160 ? -26.328 15.018 -11.194 1.00 13.52 218 LEU A CA 1
ATOM 1386 C C . LEU A 1 160 ? -26.877 16.435 -11.190 1.00 11.93 218 LEU A C 1
ATOM 1387 O O . LEU A 1 160 ? -27.198 16.971 -10.131 1.00 11.88 218 LEU A O 1
ATOM 1392 N N . GLY A 1 161 ? -27.037 17.042 -12.359 1.00 11.14 219 GLY A N 1
ATOM 1393 C CA . GLY A 1 161 ? -27.702 18.331 -12.365 1.00 14.94 219 GLY A CA 1
ATOM 1394 C C . GLY A 1 161 ? -27.589 19.042 -13.699 1.00 15.01 219 GLY A C 1
ATOM 1395 O O . GLY A 1 161 ? -27.152 18.476 -14.709 1.00 10.22 219 GLY A O 1
ATOM 1396 N N . MET A 1 162 ? -27.991 20.305 -13.678 1.00 10.75 220 MET A N 1
ATOM 1397 C CA . MET A 1 162 ? -27.908 21.124 -14.877 1.00 10.94 220 MET A CA 1
ATOM 1398 C C . MET A 1 162 ? -27.408 22.503 -14.476 1.00 13.15 220 MET A C 1
ATOM 1399 O O . MET A 1 162 ? -27.959 23.131 -13.562 1.00 15.41 220 MET A O 1
ATOM 1404 N N . SER A 1 163 ? -26.350 22.947 -15.135 1.00 11.00 221 SER A N 1
ATOM 1405 C CA . SER A 1 163 ? -25.783 24.278 -14.940 1.00 11.97 221 SER A CA 1
ATOM 1406 C C . SER A 1 163 ? -25.359 24.802 -16.296 1.00 18.27 221 SER A C 1
ATOM 1407 O O . SER A 1 163 ? -25.131 24.029 -17.225 1.00 12.59 221 SER A O 1
ATOM 1410 N N . ARG A 1 164 ? -25.227 26.126 -16.406 1.00 20.35 222 ARG A N 1
ATOM 1411 C CA . ARG A 1 164 ? -24.608 26.646 -17.615 1.00 21.43 222 ARG A CA 1
ATOM 1412 C C . ARG A 1 164 ? -23.105 26.432 -17.632 1.00 15.84 222 ARG A C 1
ATOM 1413 O O . ARG A 1 164 ? -22.488 26.628 -18.682 1.00 23.06 222 ARG A O 1
ATOM 1421 N N . ARG A 1 165 ? -22.496 25.997 -16.527 1.00 18.42 223 ARG A N 1
ATOM 1422 C CA . ARG A 1 165 ? -21.067 25.684 -16.490 1.00 24.43 223 ARG A CA 1
ATOM 1423 C C . ARG A 1 165 ? -20.843 24.183 -16.345 1.00 20.75 223 ARG A C 1
ATOM 1424 O O . ARG A 1 165 ? -21.507 23.526 -15.544 1.00 13.66 223 ARG A O 1
ATOM 1432 N N . GLU A 1 166 ? -19.876 23.654 -17.107 1.00 23.89 224 GLU A N 1
ATOM 1433 C CA . GLU A 1 166 ? -19.655 22.206 -17.165 1.00 23.46 224 GLU A CA 1
ATOM 1434 C C . GLU A 1 166 ? -19.258 21.623 -15.818 1.00 19.02 224 GLU A C 1
ATOM 1435 O O . GLU A 1 166 ? -19.639 20.496 -15.487 1.00 22.86 224 GLU A O 1
ATOM 1441 N N A ASP A 1 167 ? -18.478 22.359 -15.032 0.51 15.44 2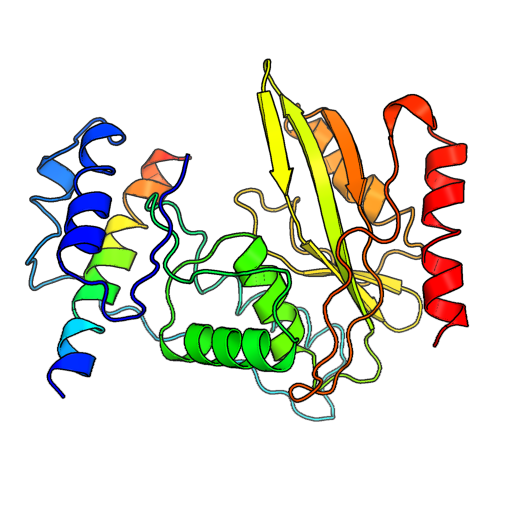25 ASP A N 1
ATOM 1442 N N B ASP A 1 167 ? -18.486 22.375 -15.032 0.49 15.53 225 ASP A N 1
ATOM 1443 C CA A ASP A 1 167 ? -17.953 21.836 -13.779 0.51 15.96 225 ASP A CA 1
ATOM 1444 C CA B ASP A 1 167 ? -17.924 21.904 -13.773 0.49 16.40 225 ASP A CA 1
ATOM 1445 C C A ASP A 1 167 ? -18.822 22.178 -12.578 0.51 15.27 225 ASP A C 1
ATOM 1446 C C B ASP A 1 167 ? -18.861 22.081 -12.590 0.49 15.58 225 ASP A C 1
ATOM 1447 O O A ASP A 1 167 ? -18.369 22.019 -11.439 0.51 14.16 225 ASP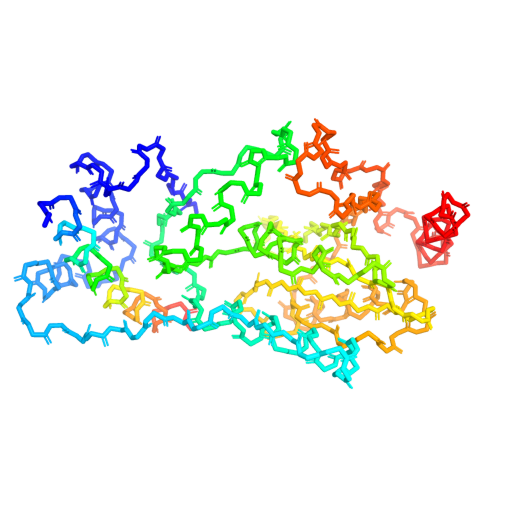 A O 1
ATOM 1448 O O B ASP A 1 167 ? -18.493 21.706 -11.471 0.49 16.35 225 ASP A O 1
ATOM 1457 N N . LEU A 1 168 ? -20.057 22.638 -12.799 1.00 14.91 226 LEU A N 1
ATOM 1458 C CA . LEU A 1 168 ? -21.002 22.896 -11.715 1.00 11.54 226 LEU A CA 1
ATOM 1459 C C . LEU A 1 168 ? -22.225 21.996 -11.812 1.00 12.19 226 LEU A C 1
ATOM 1460 O O . LEU A 1 168 ? -23.314 22.355 -11.352 1.00 15.26 226 LEU A O 1
ATOM 1465 N N . MET A 1 169 ? -22.075 20.826 -12.422 1.00 10.78 227 MET A N 1
ATOM 1466 C CA . MET A 1 169 ? -23.204 19.906 -12.396 1.00 15.85 227 MET A CA 1
ATOM 1467 C C . MET A 1 169 ? -22.704 18.478 -12.172 1.00 16.76 227 MET A C 1
ATOM 1468 O O . MET A 1 169 ? -22.514 18.061 -11.029 1.00 24.71 227 MET A O 1
ATOM 1473 N N . TYR A 1 170 ? -22.460 17.737 -13.240 1.00 12.68 228 TYR A N 1
ATOM 1474 C CA . TYR A 1 170 ? -22.221 16.301 -13.138 1.00 10.64 228 TYR A CA 1
ATOM 1475 C C . TYR A 1 170 ? -20.894 15.998 -12.453 1.00 14.54 228 TYR A C 1
ATOM 1476 O O . TYR A 1 170 ? -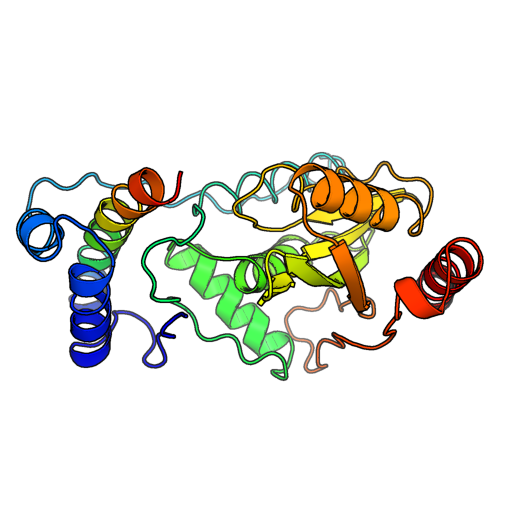19.860 16.560 -12.822 1.00 13.15 228 TYR A O 1
ATOM 1485 N N . LYS A 1 171 ? -20.920 15.085 -11.482 1.00 10.36 229 LYS A N 1
ATOM 1486 C CA . LYS A 1 171 ? -19.699 14.556 -10.862 1.00 16.30 229 LYS A CA 1
ATOM 1487 C C . LYS A 1 171 ? -19.874 13.047 -10.777 1.00 11.53 229 LYS A C 1
ATOM 1488 O O . LYS A 1 171 ? -20.868 12.577 -10.197 1.00 14.54 229 LYS A O 1
ATOM 1494 N N . PRO A 1 172 ? -18.976 12.255 -11.359 1.00 17.69 230 PRO A N 1
ATOM 1495 C CA . PRO A 1 172 ? -19.108 10.803 -11.244 1.00 16.61 230 PRO A CA 1
ATOM 1496 C C . PRO A 1 172 ? -19.014 10.381 -9.794 1.00 19.09 230 PRO A C 1
ATOM 1497 O O . PRO A 1 172 ? -18.337 11.038 -8.981 1.00 15.76 230 PRO A O 1
ATOM 1501 N N . PRO A 1 173 ? -19.714 9.303 -9.413 1.00 19.34 231 PRO A N 1
ATOM 1502 C CA . PRO A 1 173 ? -19.754 8.903 -7.997 1.00 21.14 231 PRO A CA 1
ATOM 1503 C C . PRO A 1 173 ? -18.441 8.255 -7.576 1.00 24.14 231 PRO A C 1
ATOM 1504 O O . PRO A 1 173 ? -18.371 7.048 -7.327 1.00 21.78 231 PRO A O 1
ATOM 1508 N N . ALA A 1 174 ? -17.378 9.060 -7.545 1.00 20.68 232 ALA A N 1
ATOM 1509 C CA . ALA A 1 174 ? -16.037 8.580 -7.242 1.00 25.84 232 ALA A CA 1
ATOM 1510 C C . ALA A 1 174 ? -15.432 9.215 -6.004 1.00 29.84 232 ALA A C 1
ATOM 1511 O O . ALA A 1 174 ? -14.359 8.777 -5.571 1.00 28.95 232 ALA A O 1
ATOM 1513 N N . PHE A 1 175 ? -16.080 10.221 -5.421 1.00 19.32 233 PHE A N 1
ATOM 1514 C CA . PHE A 1 175 ? -15.523 10.934 -4.281 1.00 21.08 233 PHE A CA 1
ATOM 1515 C C . PHE A 1 175 ? -15.683 10.099 -3.014 1.00 21.59 233 PHE A C 1
ATOM 1516 O O . PHE A 1 175 ? -16.782 9.621 -2.694 1.00 23.24 233 PHE A O 1
ATOM 1524 N N . ARG A 1 176 ? -14.576 9.922 -2.294 1.00 23.11 234 ARG A N 1
ATOM 1525 C CA . ARG A 1 176 ? -14.579 9.025 -1.137 1.00 24.97 234 ARG A CA 1
ATOM 1526 C C . ARG A 1 176 ? -15.437 9.556 -0.002 1.00 27.66 234 ARG A C 1
ATOM 1527 O O . ARG A 1 176 ? -15.954 8.769 0.800 1.00 25.20 234 ARG A O 1
ATOM 1535 N N . THR A 1 177 ? -15.588 10.873 0.102 1.00 26.88 235 THR A N 1
ATOM 1536 C CA . THR A 1 177 ? -16.378 11.469 1.169 1.00 22.86 235 THR A CA 1
ATOM 1537 C C . THR A 1 177 ? -17.278 12.540 0.580 1.00 21.80 235 THR A C 1
ATOM 1538 O O . THR A 1 177 ? -17.025 13.061 -0.512 1.00 19.74 235 THR A O 1
ATOM 1542 N N . LEU A 1 178 ? -18.341 12.867 1.322 1.00 21.51 236 LEU A N 1
ATOM 1543 C CA A LEU A 1 178 ? -19.167 14.015 0.954 0.95 21.34 236 LEU A CA 1
ATOM 1544 C CA B LEU A 1 178 ? -19.167 14.012 0.954 0.05 21.93 236 LEU A CA 1
ATOM 1545 C C . LEU A 1 178 ? -18.357 15.305 0.984 1.00 23.77 236 LEU A C 1
ATOM 1546 O O . LEU A 1 178 ? -18.570 16.204 0.155 1.00 21.50 236 LEU A O 1
ATOM 1555 N N . SER A 1 179 ? -17.415 15.416 1.931 1.00 23.24 237 SER A N 1
ATOM 1556 C CA . SER A 1 179 ? -16.559 16.603 2.003 1.00 22.08 237 SER A CA 1
ATOM 1557 C C . SER A 1 179 ? -15.819 16.832 0.700 1.00 22.60 237 SER A C 1
ATOM 1558 O O . SER A 1 179 ? -15.737 17.965 0.208 1.00 22.43 237 SER A O 1
ATOM 1561 N N . GLU A 1 180 ? -15.251 15.764 0.132 1.00 21.74 238 GLU A N 1
ATOM 1562 C CA A GLU A 1 180 ? -14.463 15.907 -1.087 0.68 19.31 238 GLU A CA 1
ATOM 1563 C CA B GLU A 1 180 ? -14.464 15.918 -1.086 0.32 20.45 238 GLU A CA 1
ATOM 1564 C C . GLU A 1 180 ? -15.337 16.344 -2.260 1.00 17.96 238 GLU A C 1
ATOM 1565 O O . GLU A 1 180 ? -14.901 17.137 -3.106 1.00 18.48 238 GLU A O 1
ATOM 1576 N N . LEU A 1 181 ? -16.572 15.836 -2.330 1.00 17.03 239 LEU A N 1
ATOM 1577 C CA . LEU A 1 181 ? -17.483 16.251 -3.397 1.00 15.57 239 LEU A CA 1
ATOM 1578 C C . LEU A 1 181 ? -17.803 17.745 -3.301 1.00 15.34 239 LEU A C 1
ATOM 1579 O O . LEU A 1 181 ? -17.697 18.482 -4.288 1.00 14.70 239 LEU A O 1
ATOM 1584 N N . VAL A 1 182 ? -18.228 18.205 -2.122 1.00 16.36 240 VAL A N 1
ATOM 1585 C CA . VAL A 1 182 ? -18.594 19.610 -1.951 1.00 16.46 240 VAL A CA 1
ATOM 1586 C C . VAL A 1 182 ? -17.382 20.519 -2.146 1.00 16.62 240 VAL A C 1
ATOM 1587 O O . VAL A 1 182 ? -17.486 21.593 -2.751 1.00 17.10 240 VAL A O 1
ATOM 1591 N N . LEU A 1 183 ? -16.203 20.103 -1.667 1.00 21.77 241 LEU A N 1
ATOM 1592 C CA . LEU A 1 183 ? -15.009 20.928 -1.886 1.00 20.56 241 LEU A CA 1
ATOM 1593 C C . LEU A 1 183 ? -14.633 21.013 -3.366 1.00 20.24 241 LEU A C 1
ATOM 1594 O O . LEU A 1 183 ? -14.038 22.010 -3.806 1.00 16.21 241 LEU A O 1
ATOM 1599 N N . ASP A 1 184 ? -14.958 19.986 -4.149 1.00 16.99 242 ASP A N 1
ATOM 1600 C CA . ASP A 1 184 ? -14.748 20.083 -5.590 1.00 14.25 242 ASP A CA 1
ATOM 1601 C C . ASP A 1 184 ? -15.624 21.177 -6.195 1.00 14.88 242 ASP A C 1
ATOM 1602 O O . ASP A 1 184 ? -15.156 21.976 -7.021 1.00 15.03 242 ASP A O 1
ATOM 1607 N N . PHE A 1 185 ? -16.898 21.238 -5.781 1.00 18.07 243 PHE A N 1
ATOM 1608 C CA . PHE A 1 185 ? -17.789 22.301 -6.247 1.00 13.75 243 PHE A CA 1
ATOM 1609 C C . PHE A 1 185 ? -17.268 23.674 -5.840 1.00 14.63 243 PHE A C 1
ATOM 1610 O O . PHE A 1 185 ? -17.300 24.622 -6.637 1.00 13.61 243 PHE A O 1
ATOM 1618 N N . GLU A 1 186 ? -16.798 23.801 -4.595 1.00 18.44 244 GLU A N 1
ATOM 1619 C CA . GLU A 1 186 ? -16.229 25.059 -4.123 1.00 17.79 244 GLU A CA 1
ATOM 1620 C C . GLU A 1 186 ? -15.060 25.509 -4.993 1.00 15.71 244 GLU A C 1
ATOM 1621 O O . GLU A 1 186 ? -14.936 26.698 -5.312 1.00 15.98 244 GLU A O 1
ATOM 1627 N N . ALA A 1 187 ? -14.178 24.577 -5.371 1.00 15.32 245 ALA A N 1
ATOM 1628 C CA . ALA A 1 187 ? -13.049 24.925 -6.226 1.00 15.11 245 ALA A CA 1
ATOM 1629 C C . ALA A 1 187 ? -13.519 25.335 -7.624 1.00 15.27 245 ALA A C 1
ATOM 1630 O O . ALA A 1 187 ? -12.993 26.292 -8.209 1.00 16.61 245 ALA A O 1
ATOM 1632 N N . ALA A 1 188 ? -14.502 24.622 -8.177 1.00 13.19 246 ALA A N 1
ATOM 1633 C CA . ALA A 1 188 ? -15.041 24.988 -9.485 1.00 16.99 246 ALA A CA 1
ATOM 1634 C C . ALA A 1 188 ? -15.637 26.394 -9.466 1.00 15.41 246 ALA A C 1
ATOM 1635 O O . ALA A 1 188 ? -15.427 27.176 -10.400 1.00 16.30 246 ALA A O 1
ATOM 1637 N N . TYR A 1 189 ? -16.365 26.747 -8.399 1.00 15.60 247 TYR A N 1
ATOM 1638 C CA . TYR A 1 189 ? -16.858 28.118 -8.255 1.00 14.94 247 TYR A CA 1
ATOM 1639 C C . TYR A 1 189 ? -15.707 29.117 -8.160 1.00 21.20 247 TYR A C 1
ATOM 1640 O O . TYR A 1 189 ? -15.774 30.218 -8.727 1.00 19.52 247 TYR A O 1
ATOM 1649 N N . GLY A 1 190 ? -14.660 28.773 -7.410 1.00 18.92 248 GLY A N 1
ATOM 1650 C CA . GLY A 1 190 ? -13.516 29.671 -7.304 1.00 17.35 248 GLY A CA 1
ATOM 1651 C C . GLY A 1 190 ? -12.887 29.976 -8.651 1.00 20.85 248 GLY A C 1
ATOM 1652 O O . GLY A 1 190 ? -12.424 31.094 -8.896 1.00 19.95 248 GLY A O 1
ATOM 1653 N N . ARG A 1 191 ? -12.868 28.985 -9.542 1.00 14.74 249 ARG A N 1
ATOM 1654 C CA . ARG A 1 191 ? -12.211 29.138 -10.831 1.00 23.26 249 ARG A CA 1
ATOM 1655 C C . ARG A 1 191 ? -12.972 30.090 -11.742 1.00 22.88 249 ARG A C 1
ATOM 1656 O O . ARG A 1 191 ? -12.373 30.710 -12.623 1.00 20.38 249 ARG A O 1
ATOM 1664 N N . CYS A 1 192 ? -14.286 30.206 -11.570 1.00 18.93 250 CYS A N 1
ATOM 1665 C CA . CYS A 1 192 ? -15.054 31.208 -12.297 1.00 20.02 250 CYS A CA 1
ATOM 1666 C C . CYS A 1 192 ? -15.384 32.417 -11.416 1.00 24.48 250 CYS A C 1
ATOM 1667 O O . CYS A 1 192 ? -16.366 33.127 -11.652 1.00 23.38 250 CYS A O 1
ATOM 1670 N N . TRP A 1 193 ? -14.539 32.674 -10.419 1.00 16.61 251 TRP A N 1
ATOM 1671 C CA . TRP A 1 193 ? -14.473 33.922 -9.663 1.00 18.98 251 TRP A CA 1
ATOM 1672 C C . TRP A 1 193 ? -15.696 34.142 -8.777 1.00 23.33 251 TRP A C 1
ATOM 1673 O O . TRP A 1 193 ? -15.966 35.278 -8.377 1.00 22.59 251 TRP A O 1
ATOM 1684 N N . HIS A 1 194 ? -16.422 33.073 -8.442 1.00 21.76 252 HIS A N 1
ATOM 1685 C CA . HIS A 1 194 ? -17.480 33.109 -7.435 1.00 22.35 252 HIS A CA 1
ATOM 1686 C C . HIS A 1 194 ? -16.950 32.655 -6.077 1.00 23.22 252 HIS A C 1
ATOM 1687 O O . HIS A 1 194 ? -16.168 31.705 -5.988 1.00 25.96 252 HIS A O 1
ATOM 1694 N N . VAL A 1 195 ? -17.407 33.312 -5.015 1.00 28.32 253 VAL A N 1
ATOM 1695 C CA . VAL A 1 195 ? -17.085 32.938 -3.640 1.00 28.70 253 VAL A CA 1
ATOM 1696 C C . VAL A 1 195 ? -18.250 32.129 -3.072 1.00 26.52 253 VAL A C 1
ATOM 1697 O O . VAL A 1 195 ? -19.387 32.607 -3.043 1.00 22.16 253 VAL A O 1
ATOM 1701 N N . LEU A 1 196 ? -17.978 30.916 -2.595 1.00 28.18 254 LEU A N 1
ATOM 1702 C CA . LEU A 1 196 ? -19.026 30.086 -2.018 1.00 24.35 254 LEU A CA 1
ATOM 1703 C C . LEU A 1 196 ? -19.371 30.582 -0.622 1.00 34.37 254 LEU A C 1
ATOM 1704 O O . LEU A 1 196 ? -18.497 30.657 0.243 1.00 36.62 254 LEU A O 1
ATOM 1709 N N . LYS A 1 197 ? -20.650 30.885 -0.389 1.00 34.97 255 LYS A N 1
ATOM 1710 C CA . LYS A 1 197 ? -21.105 31.405 0.895 1.00 35.97 255 LYS A CA 1
ATOM 1711 C C . LYS A 1 197 ? -21.857 30.375 1.724 1.00 28.92 255 LYS A C 1
ATOM 1712 O O . LYS A 1 197 ? -21.621 30.263 2.930 1.00 31.89 255 LYS A O 1
ATOM 1718 N N . LYS A 1 198 ? -22.783 29.628 1.121 1.00 32.63 256 LYS A N 1
ATOM 1719 C CA . LYS A 1 198 ? -23.630 28.705 1.869 1.00 30.43 256 LYS A CA 1
ATOM 1720 C C . LYS A 1 198 ? -23.796 27.407 1.094 1.00 30.69 256 LYS A C 1
ATOM 1721 O O . LYS A 1 198 ? -23.876 27.421 -0.134 1.00 25.63 256 LYS A O 1
ATOM 1727 N N . VAL A 1 199 ? -23.843 26.294 1.820 1.00 23.33 257 VAL A N 1
ATOM 1728 C CA . VAL A 1 199 ? -24.206 24.992 1.273 1.00 21.83 257 VAL A CA 1
ATOM 1729 C C . VAL A 1 199 ? -25.377 24.471 2.090 1.00 25.91 257 VAL A C 1
ATOM 1730 O O . VAL A 1 199 ? -25.327 24.488 3.326 1.00 25.52 257 VAL A O 1
ATOM 1734 N N . LYS A 1 200 ? -26.439 24.035 1.410 1.00 25.47 258 LYS A N 1
ATOM 1735 C CA . LYS A 1 200 ? -27.601 23.449 2.070 1.00 22.76 258 LYS A CA 1
ATOM 1736 C C . LYS A 1 200 ? -27.771 22.018 1.584 1.00 33.77 258 LYS A C 1
ATOM 1737 O O . LYS A 1 200 ? -27.792 21.762 0.371 1.00 24.13 258 LYS A O 1
ATOM 1743 N N . LEU A 1 201 ? -27.895 21.094 2.532 1.00 22.37 259 LEU A N 1
ATOM 1744 C CA A LEU A 1 201 ? -27.899 19.662 2.263 0.59 21.53 259 LEU A CA 1
ATOM 1745 C CA B LEU A 1 201 ? -27.905 19.668 2.247 0.41 21.51 259 LEU A CA 1
ATOM 1746 C C . LEU A 1 201 ? -29.244 19.067 2.642 1.00 25.39 259 LEU A C 1
ATOM 1747 O O . LEU A 1 201 ? -29.707 19.241 3.775 1.00 32.50 259 LEU A O 1
ATOM 1756 N N . GLY A 1 202 ? -29.862 18.363 1.703 1.00 21.99 260 GLY A N 1
ATOM 1757 C CA . GLY A 1 202 ? -31.111 17.688 1.975 1.00 21.57 260 GLY A CA 1
ATOM 1758 C C . GLY A 1 202 ? -30.901 16.312 2.569 1.00 23.88 260 GLY A C 1
ATOM 1759 O O . GLY A 1 202 ? -29.781 15.840 2.759 1.00 32.77 260 GLY A O 1
ATOM 1760 N N . GLN A 1 203 ? -32.020 15.660 2.879 1.00 26.84 261 GLN A N 1
ATOM 1761 C CA . GLN A 1 203 ? -32.001 14.266 3.281 1.00 23.26 261 GLN A CA 1
ATOM 1762 C C . GLN A 1 203 ? -32.288 13.374 2.074 1.00 24.11 261 GLN A C 1
ATOM 1763 O O . GLN A 1 203 ? -32.669 13.844 1.001 1.00 25.20 261 GLN A O 1
ATOM 1769 N N . SER A 1 204 ? -32.061 12.077 2.255 1.00 22.14 262 SER A N 1
ATOM 1770 C CA . SER A 1 204 ? -32.297 11.114 1.188 1.00 28.37 262 SER A CA 1
ATOM 1771 C C . SER A 1 204 ? -33.774 11.074 0.816 1.00 26.25 262 SER A C 1
ATOM 1772 O O . SER A 1 204 ? -34.659 11.158 1.677 1.00 27.35 262 SER A O 1
ATOM 1775 N N . VAL A 1 205 ? -34.029 10.905 -0.472 1.00 19.91 263 VAL A N 1
ATOM 1776 C CA . VAL A 1 205 ? -35.363 10.960 -1.055 1.00 19.87 263 VAL A CA 1
ATOM 1777 C C . VAL A 1 205 ? -35.851 9.542 -1.314 1.00 20.20 263 VAL A C 1
ATOM 1778 O O . VAL A 1 205 ? -35.101 8.692 -1.819 1.00 19.72 263 VAL A O 1
ATOM 1782 N N . SER A 1 206 ? -37.117 9.286 -0.980 1.00 21.18 264 SER A N 1
ATOM 1783 C CA . SER A 1 206 ? -37.700 7.968 -1.179 1.00 21.73 264 SER A CA 1
ATOM 1784 C C . SER A 1 206 ? -37.636 7.560 -2.650 1.00 20.60 264 SER A C 1
ATOM 1785 O O . SER A 1 206 ? -37.740 8.390 -3.558 1.00 19.65 264 SER A O 1
ATOM 1788 N N . HIS A 1 207 ? -37.443 6.263 -2.881 1.00 20.93 265 HIS A N 1
ATOM 1789 C CA . HIS A 1 207 ? -37.545 5.696 -4.220 1.00 20.34 265 HIS A CA 1
ATOM 1790 C C . HIS A 1 207 ? -38.978 5.353 -4.605 1.00 24.52 265 HIS A C 1
ATOM 1791 O O . HIS A 1 207 ? -39.199 4.802 -5.686 1.00 20.95 265 HIS A O 1
ATOM 1798 N N . ASP A 1 208 ? -39.953 5.633 -3.746 1.00 22.63 266 ASP A N 1
ATOM 1799 C CA . ASP A 1 208 ? -41.347 5.392 -4.084 1.00 22.73 266 ASP A CA 1
ATOM 1800 C C . ASP A 1 208 ? -41.894 6.631 -4.777 1.00 22.12 266 ASP A C 1
ATOM 1801 O O . ASP A 1 208 ? -42.074 7.666 -4.118 1.00 22.27 266 ASP A O 1
ATOM 1806 N N . PRO A 1 209 ? -42.178 6.581 -6.082 1.00 21.66 267 PRO A N 1
ATOM 1807 C CA . PRO A 1 209 ? -42.703 7.772 -6.769 1.00 21.32 267 PRO A CA 1
ATOM 1808 C C . PRO A 1 209 ? -44.127 8.119 -6.376 1.00 22.56 267 PRO A C 1
ATOM 1809 O O . PRO A 1 209 ? -44.633 9.159 -6.817 1.00 28.63 267 PRO A O 1
ATOM 1813 N N . HIS A 1 210 ? -44.794 7.277 -5.585 1.00 24.44 268 HIS A N 1
ATOM 1814 C CA . HIS A 1 210 ? -46.111 7.584 -5.048 1.00 25.38 268 HIS A CA 1
ATOM 1815 C C . HIS A 1 210 ? -46.049 8.031 -3.595 1.00 27.36 268 HIS A C 1
ATOM 1816 O O . HIS A 1 210 ? -47.095 8.215 -2.971 1.00 27.24 268 HIS A O 1
ATOM 1823 N N . SER A 1 211 ? -44.844 8.216 -3.054 1.00 25.08 269 SER A N 1
ATOM 1824 C CA . SER A 1 211 ? -44.690 8.745 -1.702 1.00 32.12 269 SER A CA 1
ATOM 1825 C C . SER A 1 211 ? -45.339 10.119 -1.583 1.00 32.43 269 SER A C 1
ATOM 1826 O O . SER A 1 211 ? -45.255 10.941 -2.498 1.00 25.53 269 SER A O 1
ATOM 1829 N N . VAL A 1 212 ? -45.994 10.375 -0.445 1.00 28.94 270 VAL A N 1
ATOM 1830 C CA . VAL A 1 212 ? -46.565 11.695 -0.176 1.00 32.43 270 VAL A CA 1
ATOM 1831 C C . VAL A 1 212 ? -45.639 12.579 0.655 1.00 28.83 270 VAL A C 1
ATOM 1832 O O . VAL A 1 212 ? -45.978 13.739 0.914 1.00 31.87 270 VAL A O 1
ATOM 1836 N N . GLU A 1 213 ? -44.478 12.077 1.056 1.00 32.78 271 GLU A N 1
ATOM 1837 C CA . GLU A 1 213 ? -43.541 12.867 1.847 1.00 38.48 271 GLU A CA 1
ATOM 1838 C C . GLU A 1 213 ? -42.956 14.010 1.018 1.00 45.98 271 GLU A C 1
ATOM 1839 O O . GLU A 1 213 ? -42.837 13.916 -0.203 1.00 29.72 271 GLU A O 1
ATOM 1845 N N . GLN A 1 214 ? -42.582 15.094 1.701 1.00 27.62 272 GLN A N 1
ATOM 1846 C CA . GLN A 1 214 ? -41.887 16.207 1.071 1.00 38.15 272 GLN A CA 1
ATOM 1847 C C . GLN A 1 214 ? -40.400 15.922 0.964 1.00 36.14 272 GLN A C 1
ATOM 1848 O O . GLN A 1 214 ? -39.818 15.224 1.801 1.00 28.26 272 GLN A O 1
ATOM 1854 N N . ILE A 1 215 ? -39.781 16.490 -0.074 1.00 23.73 273 ILE A N 1
ATOM 1855 C CA . ILE A 1 215 ? -38.331 16.607 -0.113 1.00 30.60 273 ILE A CA 1
ATOM 1856 C C . ILE A 1 215 ? -37.894 17.617 0.938 1.00 24.68 273 ILE A C 1
ATOM 1857 O O . ILE A 1 215 ? -38.529 18.663 1.115 1.00 26.58 273 ILE A O 1
ATOM 1862 N N . GLU A 1 216 ? -36.806 17.316 1.642 1.00 23.83 274 GLU A N 1
ATOM 1863 C CA . GLU A 1 216 ? -36.303 18.195 2.694 1.00 33.70 274 GLU A CA 1
ATOM 1864 C C . GLU A 1 216 ? -35.044 18.851 2.157 1.00 32.75 274 GLU A C 1
ATOM 1865 O O . GLU A 1 216 ? -33.965 18.256 2.187 1.00 36.72 274 GLU A O 1
ATOM 1871 N N . TRP A 1 217 ? -35.194 20.082 1.669 1.00 23.90 275 TRP A N 1
ATOM 1872 C CA . TRP A 1 217 ? -34.135 20.730 0.901 1.00 26.25 275 TRP A CA 1
ATOM 1873 C C . TRP A 1 217 ? -33.039 21.293 1.792 1.00 25.90 275 TRP A C 1
ATOM 1874 O O . TRP A 1 217 ? -31.870 21.316 1.396 1.00 28.24 275 TRP A O 1
ATOM 1885 N N . LYS A 1 218 ? -33.387 21.740 2.990 1.00 29.92 276 LYS A N 1
ATOM 1886 C CA . LYS A 1 218 ? -32.502 22.565 3.804 1.00 35.51 276 LYS A CA 1
ATOM 1887 C C . LYS A 1 218 ? -32.327 21.971 5.185 1.00 38.69 276 LYS A C 1
ATOM 1888 O O . LYS A 1 218 ? -32.335 22.686 6.189 1.00 42.65 276 LYS A O 1
ATOM 1894 N N . HIS A 1 219 ? -32.170 20.648 5.258 1.00 35.50 277 HIS A N 1
ATOM 1895 C CA . HIS A 1 219 ? -31.981 20.000 6.551 1.00 42.34 277 HIS A CA 1
ATOM 1896 C C . HIS A 1 219 ? -30.743 20.528 7.269 1.00 47.73 277 HIS A C 1
ATOM 1897 O O . HIS A 1 219 ? -30.803 20.877 8.454 1.00 49.66 277 HIS A O 1
ATOM 1904 N N . SER A 1 220 ? -29.605 20.566 6.580 1.00 55.53 278 SER A N 1
ATOM 1905 C CA . SER A 1 220 ? -28.370 21.125 7.117 1.00 37.69 278 SER A CA 1
ATOM 1906 C C . SER A 1 220 ? -27.985 22.346 6.299 1.00 47.37 278 SER A C 1
ATOM 1907 O O . SER A 1 220 ? -27.969 22.300 5.061 1.00 34.89 278 SER A O 1
ATOM 1910 N N . VAL A 1 221 ? -27.686 23.436 6.990 1.00 39.06 279 VAL A N 1
ATOM 1911 C CA . VAL A 1 221 ? -27.282 24.6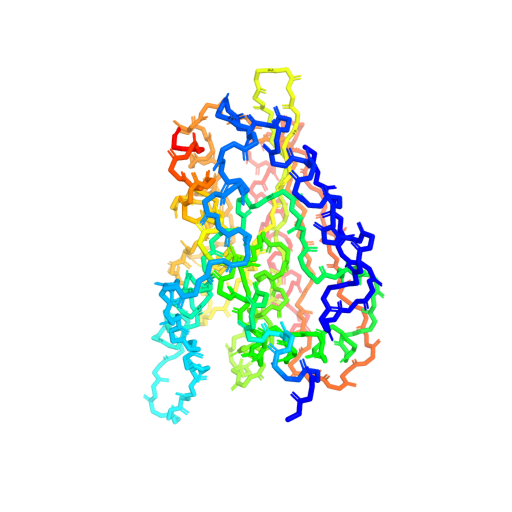87 6.361 1.00 46.78 279 VAL A CA 1
ATOM 1912 C C . VAL A 1 221 ? -25.916 25.045 6.919 1.00 37.93 279 VAL A C 1
ATOM 1913 O O . VAL A 1 221 ? -25.748 25.149 8.140 1.00 39.79 279 VAL A O 1
ATOM 1917 N N . LEU A 1 222 ? -24.939 25.212 6.033 1.00 36.49 280 LEU A N 1
ATOM 1918 C CA . LEU A 1 222 ? -23.564 25.460 6.440 1.00 36.98 280 LEU A CA 1
ATOM 1919 C C . LEU A 1 222 ? -23.140 26.831 5.945 1.00 37.05 280 LEU A C 1
ATOM 1920 O O . LEU A 1 222 ? -23.198 27.106 4.739 1.00 35.55 280 LEU A O 1
ATOM 1925 N N . ASP A 1 223 ? -22.720 27.684 6.881 1.00 38.98 281 ASP A N 1
ATOM 1926 C CA . ASP A 1 223 ? -22.123 28.985 6.573 1.00 45.32 281 ASP A CA 1
ATOM 1927 C C . ASP A 1 223 ? -20.627 28.769 6.393 1.00 41.86 281 ASP A C 1
ATOM 1928 O O . ASP A 1 223 ? -19.883 28.629 7.368 1.00 42.10 281 ASP A O 1
ATOM 1933 N N . VAL A 1 224 ? -20.185 28.794 5.135 1.00 37.32 282 VAL A N 1
ATOM 1934 C CA . VAL A 1 224 ? -18.831 28.368 4.789 1.00 42.08 282 VAL A CA 1
ATOM 1935 C C . VAL A 1 224 ? -17.789 29.290 5.419 1.00 42.05 282 VAL A C 1
ATOM 1936 O O . VAL A 1 224 ? -16.819 28.831 6.034 1.00 45.55 282 VAL A O 1
ATOM 1940 N N . GLU A 1 225 ? -17.975 30.601 5.279 1.00 43.48 283 GLU A N 1
ATOM 1941 C CA . GLU A 1 225 ? -16.966 31.535 5.766 1.00 46.33 283 GLU A CA 1
ATOM 1942 C C . GLU A 1 225 ? -16.900 31.541 7.293 1.00 49.30 283 GLU A C 1
ATOM 1943 O O . GLU A 1 225 ? -15.812 31.697 7.867 1.00 45.13 283 GLU A O 1
ATOM 1949 N N . ARG A 1 226 ? -18.037 31.344 7.965 1.00 47.62 284 ARG A N 1
ATOM 1950 C CA . ARG A 1 226 ? -18.042 31.359 9.424 1.00 48.31 284 ARG A CA 1
ATOM 1951 C C . ARG A 1 226 ? -17.455 30.069 9.997 1.00 49.60 284 ARG A C 1
ATOM 1952 O O . ARG A 1 226 ? -16.673 30.111 10.951 1.00 50.12 284 ARG A O 1
ATOM 1960 N N . LEU A 1 227 ? -17.793 28.919 9.410 1.00 54.21 285 LEU A N 1
ATOM 1961 C CA . LEU A 1 227 ? -17.302 27.646 9.937 1.00 46.80 285 LEU A CA 1
ATOM 1962 C C . LEU A 1 227 ? -15.785 27.524 9.810 1.00 51.91 285 LEU A C 1
ATOM 1963 O O . LEU A 1 227 ? -15.129 26.931 10.674 1.00 45.86 285 LEU A O 1
ATOM 1968 N N . GLY A 1 228 ? -15.208 28.045 8.732 1.00 50.25 286 GLY A N 1
ATOM 1969 C CA . GLY A 1 228 ? -13.814 27.796 8.441 1.00 46.93 286 GLY A CA 1
ATOM 1970 C C . GLY A 1 228 ? -13.606 26.387 7.919 1.00 45.85 286 GLY A C 1
ATOM 1971 O O . GLY A 1 228 ? -14.460 25.510 8.041 1.00 48.42 286 GLY A O 1
ATOM 1972 N N . ARG A 1 229 ? -12.413 26.165 7.363 1.00 41.09 287 ARG A N 1
ATOM 1973 C CA A ARG A 1 229 ? -12.160 24.960 6.575 0.45 42.70 287 ARG A CA 1
ATOM 1974 C CA B ARG A 1 229 ? -12.156 24.961 6.576 0.55 42.71 287 ARG A CA 1
ATOM 1975 C C . ARG A 1 229 ? -12.365 23.686 7.392 1.00 48.01 287 ARG A C 1
ATOM 1976 O O . ARG A 1 229 ? -13.031 22.746 6.938 1.00 49.17 287 ARG A O 1
ATOM 1991 N N . ASP A 1 230 ? -11.797 23.630 8.602 1.00 50.42 288 ASP A N 1
ATOM 1992 C CA . ASP A 1 230 ? -11.814 22.382 9.370 1.00 48.26 288 ASP A CA 1
ATOM 1993 C C . ASP A 1 230 ? -13.208 22.036 9.888 1.00 50.00 288 ASP A C 1
ATOM 1994 O O . ASP A 1 230 ? -13.602 20.864 9.874 1.00 56.21 288 ASP A O 1
ATOM 1999 N N . ASP A 1 231 ? -13.974 23.025 10.348 1.00 43.65 289 ASP A N 1
ATOM 2000 C CA . ASP A 1 231 ? -15.330 22.734 10.803 1.00 43.78 289 ASP A CA 1
ATOM 2001 C C . ASP A 1 231 ? -16.306 22.583 9.641 1.00 41.40 289 ASP A C 1
ATOM 2002 O O . ASP A 1 231 ? -17.335 21.912 9.786 1.00 41.15 289 ASP A O 1
ATOM 2007 N N . PHE A 1 232 ? -16.010 23.214 8.503 1.00 44.54 290 PHE A N 1
ATOM 2008 C CA . PHE A 1 232 ? -16.756 22.960 7.277 1.00 37.60 290 PHE A CA 1
ATOM 2009 C C . PHE A 1 232 ? -16.732 21.472 6.944 1.00 36.68 290 PHE A C 1
ATOM 2010 O O . PHE A 1 232 ? -17.783 20.830 6.835 1.00 36.10 290 PHE A O 1
ATOM 2018 N N . ARG A 1 233 ? -15.528 20.898 6.836 1.00 36.73 291 ARG A N 1
ATOM 2019 C CA . ARG A 1 233 ? -15.378 19.458 6.627 1.00 38.84 291 ARG A CA 1
ATOM 2020 C C . ARG A 1 233 ? -16.130 18.647 7.681 1.00 37.59 291 ARG A C 1
ATOM 2021 O O . ARG A 1 233 ? -16.839 17.685 7.353 1.00 36.91 291 ARG A O 1
ATOM 2029 N N . LYS A 1 234 ? -15.965 19.011 8.957 1.00 43.94 292 LYS A N 1
ATOM 2030 C CA . LYS A 1 234 ? -16.586 18.263 10.048 1.00 41.29 292 LYS A CA 1
ATOM 2031 C C . LYS A 1 234 ? -18.105 18.223 9.906 1.00 46.07 292 LYS A C 1
ATOM 2032 O O . LYS A 1 234 ? -18.731 17.168 10.070 1.00 43.82 292 LYS A O 1
ATOM 2038 N N . GLU A 1 235 ? -18.716 19.373 9.612 1.00 44.64 293 GLU A N 1
ATOM 2039 C CA . GLU A 1 235 ? -20.163 19.425 9.436 1.00 39.67 293 GLU A CA 1
ATOM 2040 C C . GLU A 1 235 ? -20.604 18.604 8.231 1.00 37.68 293 GLU A C 1
ATOM 2041 O O . GLU A 1 235 ? -21.592 17.864 8.309 1.00 43.78 293 GLU A O 1
ATOM 2047 N N . LEU A 1 236 ? -19.887 18.721 7.112 1.00 36.01 294 LEU A N 1
ATOM 2048 C CA . LEU A 1 236 ? -20.236 17.938 5.930 1.00 41.08 294 LEU A CA 1
ATOM 2049 C C . LEU A 1 236 ? -20.219 16.449 6.248 1.00 34.91 294 LEU A C 1
ATOM 2050 O O . LEU A 1 236 ? -21.154 15.720 5.907 1.00 34.56 294 LEU A O 1
ATOM 2055 N N . GLU A 1 237 ? -19.175 15.985 6.939 1.00 36.10 295 GLU A N 1
ATOM 2056 C CA . GLU A 1 237 ? -19.089 14.570 7.291 1.00 37.01 295 GLU A CA 1
ATOM 2057 C C . GLU A 1 237 ? -20.161 14.173 8.300 1.00 38.89 295 GLU A C 1
ATOM 2058 O O . GLU A 1 237 ? -20.563 13.003 8.343 1.00 39.12 295 GLU A O 1
ATOM 2064 N N . ARG A 1 238 ? -20.637 15.127 9.108 1.00 39.55 296 ARG A N 1
ATOM 2065 C CA A ARG A 1 238 ? -21.713 14.824 10.046 0.51 41.17 296 ARG A CA 1
ATOM 2066 C CA B ARG A 1 238 ? -21.714 14.826 10.046 0.49 41.17 296 ARG A CA 1
ATOM 2067 C C . ARG A 1 238 ? -23.028 14.606 9.310 1.00 42.46 296 ARG A C 1
ATOM 2068 O O . ARG A 1 238 ? -23.783 13.682 9.636 1.00 41.09 296 ARG A O 1
ATOM 2083 N N . HIS A 1 239 ? -23.314 15.443 8.312 1.00 39.47 297 HIS A N 1
ATOM 2084 C CA . HIS A 1 239 ? -24.499 15.232 7.491 1.00 37.81 297 HIS A CA 1
ATOM 2085 C C . HIS A 1 239 ? -24.439 13.886 6.778 1.00 36.74 297 HIS A C 1
ATOM 2086 O O . HIS A 1 239 ? -25.422 13.136 6.770 1.00 37.84 297 HIS A O 1
ATOM 2093 N N . ALA A 1 240 ? -23.281 13.549 6.203 1.00 35.86 298 ALA A N 1
ATOM 2094 C CA . ALA A 1 240 ? -23.136 12.277 5.498 1.00 36.07 298 ALA A CA 1
ATOM 2095 C C . ALA A 1 240 ? -23.354 11.091 6.434 1.00 37.48 298 ALA A C 1
ATOM 2096 O O . ALA A 1 240 ? -24.054 10.134 6.080 1.00 37.74 298 ALA A O 1
ATOM 2098 N N . ARG A 1 241 ? -22.768 11.143 7.632 1.00 39.12 299 ARG A N 1
ATOM 2099 C CA . ARG A 1 241 ? -22.922 10.061 8.606 1.00 47.94 299 ARG A CA 1
ATOM 2100 C C . ARG A 1 241 ? -24.387 9.856 8.986 1.00 47.73 299 ARG A C 1
ATOM 2101 O O . ARG A 1 241 ? -24.887 8.725 8.987 1.00 47.80 299 ARG A O 1
ATOM 2109 N N . ASP A 1 242 ? -25.085 10.946 9.326 1.00 42.26 300 ASP A N 1
ATOM 2110 C CA . ASP A 1 242 ? -26.507 10.877 9.654 1.00 43.22 300 ASP A CA 1
ATOM 2111 C C . ASP A 1 242 ? -27.299 10.184 8.549 1.00 56.44 300 ASP A C 1
ATOM 2112 O O . ASP A 1 242 ? -28.102 9.284 8.815 1.00 43.62 300 ASP A O 1
ATOM 2117 N N . MET A 1 243 ? -27.098 10.611 7.299 1.00 39.99 301 MET A N 1
ATOM 2118 C CA . MET A 1 243 ? -27.785 9.979 6.179 1.00 39.11 301 MET A CA 1
ATOM 2119 C C . MET A 1 243 ? -27.524 8.477 6.155 1.00 40.15 301 MET A C 1
ATOM 2120 O O . MET A 1 243 ? -28.459 7.675 6.063 1.00 50.83 301 MET A O 1
ATOM 2125 N N . ARG A 1 244 ? -26.254 8.075 6.255 1.00 49.49 302 ARG A N 1
ATOM 2126 C CA . ARG A 1 244 ? -25.922 6.655 6.175 1.00 49.31 302 ARG A CA 1
ATOM 2127 C C . ARG A 1 244 ? -26.497 5.885 7.355 1.00 47.22 302 ARG A C 1
ATOM 2128 O O . ARG A 1 244 ? -27.032 4.785 7.181 1.00 54.08 302 ARG A O 1
ATOM 2136 N N . LEU A 1 245 ? -26.394 6.447 8.563 1.00 50.54 303 LEU A N 1
ATOM 2137 C CA . LEU A 1 245 ? -26.968 5.793 9.737 1.00 57.06 303 LEU A CA 1
ATOM 2138 C C . LEU A 1 245 ? -28.478 5.642 9.600 1.00 61.29 303 LEU A C 1
ATOM 2139 O O . LEU A 1 245 ? -29.037 4.591 9.937 1.00 59.79 303 LEU A O 1
ATOM 2144 N N . LYS A 1 246 ? -29.154 6.680 9.097 1.00 62.18 304 LYS A N 1
ATOM 2145 C CA . LYS A 1 246 ? -30.602 6.635 8.937 1.00 63.88 304 LYS A CA 1
ATOM 2146 C C . LYS A 1 246 ? -31.041 5.588 7.916 1.00 69.51 304 LYS A C 1
ATOM 2147 O O . LYS A 1 246 ? -32.196 5.147 7.954 1.00 76.81 304 LYS A O 1
ATOM 2153 N N . ILE A 1 247 ? -30.152 5.175 7.017 1.00 68.73 305 ILE A N 1
ATOM 2154 C CA . ILE A 1 247 ? -30.442 4.081 6.094 1.00 71.65 305 ILE A CA 1
ATOM 2155 C C . ILE A 1 247 ? -30.111 2.751 6.761 1.00 73.11 305 ILE A C 1
ATOM 2156 O O . ILE A 1 247 ? -31.006 1.971 7.079 1.00 74.30 305 ILE A O 1
ATOM 2161 N N . SER B 2 1 ? -54.557 16.136 -32.974 1.00 54.23 26 SER B N 1
ATOM 2162 C CA . SER B 2 1 ? -54.982 16.869 -31.787 1.00 54.68 26 SER B CA 1
ATOM 2163 C C . SER B 2 1 ? -54.537 18.330 -31.859 1.00 50.30 26 SER B C 1
ATOM 2164 O O . SER B 2 1 ? -53.343 18.611 -31.987 1.00 41.72 26 SER B O 1
ATOM 2167 N N . ALA B 2 2 ? -55.505 19.253 -31.775 1.00 44.64 27 ALA B N 1
ATOM 2168 C CA . ALA B 2 2 ? -55.183 20.680 -31.767 1.00 40.89 27 ALA B CA 1
ATOM 2169 C C . ALA B 2 2 ? -54.200 21.028 -30.656 1.00 37.03 27 ALA B C 1
ATOM 2170 O O . ALA B 2 2 ? -53.264 21.812 -30.866 1.00 33.53 27 ALA B O 1
ATOM 2172 N N . GLN B 2 3 ? -54.404 20.467 -29.458 1.00 33.48 28 GLN B N 1
ATOM 2173 C CA . GLN B 2 3 ? -53.480 20.727 -28.354 1.00 33.46 28 GLN B CA 1
ATOM 2174 C C . GLN B 2 3 ? -52.096 20.177 -28.658 1.00 28.35 28 GLN B C 1
ATOM 2175 O O . GLN B 2 3 ? -51.082 20.845 -28.407 1.00 26.41 28 GLN B O 1
ATOM 2181 N N . GLN B 2 4 ? -52.036 18.955 -29.193 1.00 28.41 29 GLN B N 1
ATOM 2182 C CA . GLN B 2 4 ? -50.754 18.375 -29.573 1.00 34.80 29 GLN B CA 1
ATOM 2183 C C . GLN B 2 4 ? -50.072 19.220 -30.644 1.00 27.43 29 GLN B C 1
ATOM 2184 O O . GLN B 2 4 ? -48.857 19.460 -30.584 1.00 27.21 29 GLN B O 1
ATOM 2190 N N . GLU B 2 5 ? -50.852 19.715 -31.607 1.00 26.14 30 GLU B N 1
ATOM 2191 C CA . GLU B 2 5 ? -50.309 20.572 -32.652 1.00 28.10 30 GLU B CA 1
ATOM 2192 C C . GLU B 2 5 ? -49.714 21.847 -32.065 1.00 22.58 30 GLU B C 1
ATOM 2193 O O . GLU B 2 5 ? -48.591 22.233 -32.409 1.00 21.65 30 GLU B O 1
ATOM 2199 N N . LEU B 2 6 ? -50.463 22.526 -31.192 1.00 22.81 31 LEU B N 1
ATOM 2200 C CA . LEU B 2 6 ? -49.934 23.715 -30.528 1.00 23.22 31 LEU B CA 1
ATOM 2201 C C . LEU B 2 6 ? -48.610 23.416 -29.845 1.00 19.05 31 LEU B C 1
ATOM 2202 O O . LEU B 2 6 ? -47.659 24.195 -29.947 1.00 17.46 31 LEU B O 1
ATOM 2207 N N . LYS B 2 7 ? -48.538 22.300 -29.111 1.00 17.71 32 LYS B N 1
ATOM 2208 C CA . LYS B 2 7 ? -47.332 22.016 -28.344 1.00 17.15 32 LYS B CA 1
ATOM 2209 C C . LYS B 2 7 ? -46.149 21.732 -29.269 1.00 18.08 32 LYS B C 1
ATOM 2210 O O . LYS B 2 7 ? -45.021 22.156 -28.990 1.00 15.99 32 LYS B O 1
ATOM 2216 N N . GLN B 2 8 ? -46.394 21.047 -30.391 1.00 15.29 33 GLN B N 1
ATOM 2217 C CA A GLN B 2 8 ? -45.317 20.808 -31.345 0.50 18.18 33 GLN B CA 1
ATOM 2218 C CA B GLN B 2 8 ? -45.334 20.803 -31.365 0.50 18.05 33 GLN B CA 1
ATOM 2219 C C . GLN B 2 8 ? -44.850 22.106 -31.990 1.00 20.33 33 GLN B C 1
ATOM 2220 O O . GLN B 2 8 ? -43.642 22.321 -32.143 1.00 16.44 33 GLN B O 1
ATOM 2231 N N . ARG B 2 9 ? -45.790 22.986 -32.378 1.00 16.13 34 ARG B N 1
ATOM 2232 C CA . ARG B 2 9 ? -45.409 24.272 -32.960 1.00 15.33 34 ARG B CA 1
ATOM 2233 C C . ARG B 2 9 ? -44.644 25.106 -31.948 1.00 20.64 34 ARG B C 1
ATOM 2234 O O . ARG B 2 9 ? -43.621 25.716 -32.280 1.00 13.43 34 ARG B O 1
A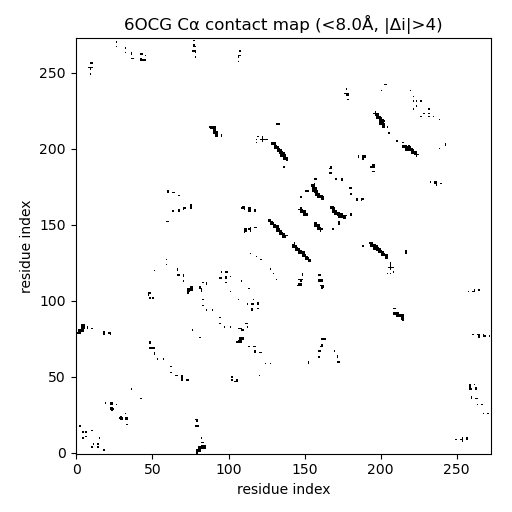TOM 2242 N N . GLN B 2 10 ? -45.109 25.116 -30.696 1.00 12.94 35 GLN B N 1
ATOM 2243 C CA . GLN B 2 10 ? -44.421 25.889 -29.666 1.00 12.32 35 GLN B CA 1
ATOM 2244 C C . GLN B 2 10 ? -43.043 25.320 -29.360 1.00 13.25 35 GLN B C 1
ATOM 2245 O O . GLN B 2 10 ? -42.086 26.082 -29.182 1.00 10.49 35 GLN B O 1
ATOM 2251 N N . ARG B 2 11 ? -42.917 23.991 -29.292 1.00 11.28 36 ARG B N 1
ATOM 2252 C CA . ARG B 2 11 ? -41.621 23.399 -28.965 1.00 13.05 36 ARG B CA 1
ATOM 2253 C C . ARG B 2 11 ? -40.577 23.745 -30.025 1.00 14.88 36 ARG B C 1
ATOM 2254 O O . ARG B 2 11 ? -39.415 24.005 -29.698 1.00 10.13 36 ARG B O 1
ATOM 2262 N N . ALA B 2 12 ? -40.971 23.778 -31.301 1.00 14.88 37 ALA B N 1
ATOM 2263 C CA . ALA B 2 12 ? -40.017 24.149 -32.343 1.00 14.77 37 ALA B CA 1
ATOM 2264 C C . ALA B 2 12 ? -39.554 25.590 -32.180 1.00 16.55 37 ALA B C 1
ATOM 2265 O O . ALA B 2 12 ? -38.365 25.892 -32.364 1.00 14.02 37 ALA B O 1
ATOM 2267 N N . GLU B 2 13 ? -40.482 26.506 -31.866 1.00 12.83 38 GLU B N 1
ATOM 2268 C CA . GLU B 2 13 ? -40.088 27.899 -31.676 1.00 12.66 38 GLU B CA 1
ATOM 2269 C C . GLU B 2 13 ? -39.240 28.054 -30.421 1.00 9.43 38 GLU B C 1
ATOM 2270 O O . GLU B 2 13 ? -38.296 28.856 -30.406 1.00 12.87 38 GLU B O 1
ATOM 2276 N N . ILE B 2 14 ? -39.553 27.283 -29.370 1.00 9.97 39 ILE B N 1
ATOM 2277 C CA . ILE B 2 14 ? -38.783 27.338 -28.122 1.00 9.07 39 ILE B CA 1
ATOM 2278 C C . ILE B 2 14 ? -37.338 26.899 -28.356 1.00 10.96 39 ILE B C 1
ATOM 2279 O O . ILE B 2 14 ? -36.398 27.552 -27.889 1.00 12.14 39 ILE B O 1
ATOM 2284 N N . TYR B 2 15 ? -37.127 25.782 -29.080 1.00 8.34 40 TYR B N 1
ATOM 2285 C CA . TYR B 2 15 ? -35.748 25.369 -29.327 1.00 6.90 40 TYR B CA 1
ATOM 2286 C C . TYR B 2 15 ? -35.042 26.288 -30.315 1.00 8.64 40 TYR B C 1
ATOM 2287 O O . TYR B 2 15 ? -33.837 26.535 -30.158 1.00 9.36 40 TYR B O 1
ATOM 2296 N N . ALA B 2 16 ? -35.755 26.842 -31.307 1.00 7.92 41 ALA B N 1
ATOM 2297 C CA . ALA B 2 16 ? -35.108 27.818 -32.189 1.00 15.59 41 ALA B CA 1
ATOM 2298 C C . ALA B 2 16 ? -34.683 29.057 -31.402 1.00 14.08 41 ALA B C 1
ATOM 2299 O O . ALA B 2 16 ? -33.573 29.585 -31.585 1.00 11.08 41 ALA B O 1
ATOM 2301 N N . LEU B 2 17 ? -35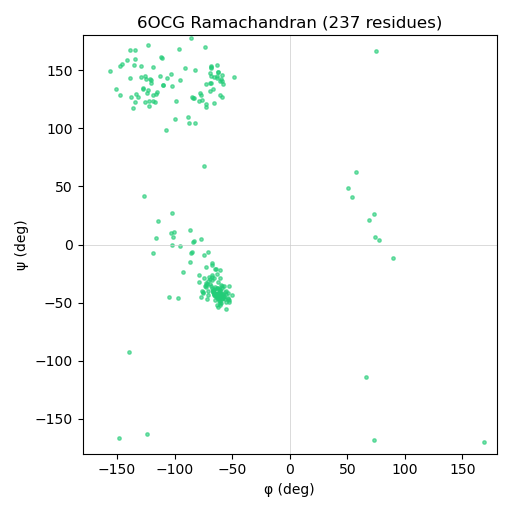.558 29.529 -30.515 1.00 14.54 42 LEU B N 1
ATOM 2302 C CA . LEU B 2 17 ? -35.221 30.656 -29.655 1.00 13.25 42 LEU B CA 1
ATOM 2303 C C . LEU B 2 17 ? -34.074 30.309 -28.711 1.00 10.82 42 LEU B C 1
ATOM 2304 O O . LEU B 2 17 ? -33.174 31.132 -28.482 1.00 11.91 42 LEU B O 1
ATOM 2309 N N . ASN B 2 18 ? -34.104 29.108 -28.126 1.00 10.73 43 ASN B N 1
ATOM 2310 C CA . ASN B 2 18 ? -33.069 28.756 -27.159 1.00 13.15 43 ASN B CA 1
ATOM 2311 C C . ASN B 2 18 ? -31.693 28.745 -27.808 1.00 9.85 43 ASN B C 1
ATOM 2312 O O . ASN B 2 18 ? -30.696 29.097 -27.160 1.00 11.43 43 ASN B O 1
ATOM 2317 N N A ARG B 2 19 ? -31.609 28.342 -29.084 0.61 13.90 44 ARG B N 1
ATOM 2318 N N B ARG B 2 19 ? -31.608 28.346 -29.080 0.39 13.78 44 ARG B N 1
ATOM 2319 C CA A ARG B 2 19 ? -30.322 28.377 -29.773 0.61 16.55 44 ARG B CA 1
ATOM 2320 C CA B ARG B 2 19 ? -30.315 28.377 -29.754 0.39 16.26 44 ARG B CA 1
ATOM 2321 C C A ARG B 2 19 ? -29.807 29.806 -29.856 0.61 12.49 44 ARG B C 1
ATOM 2322 C C B ARG B 2 19 ? -29.803 29.805 -29.869 0.39 15.86 44 ARG B C 1
ATOM 2323 O O A ARG B 2 19 ? -28.639 30.081 -29.549 0.61 14.12 44 ARG B O 1
ATOM 2324 O O B ARG B 2 19 ? -28.625 30.076 -29.600 0.39 14.17 44 ARG B O 1
ATOM 2339 N N . VAL B 2 20 ? -30.682 30.735 -30.252 1.00 13.19 45 VAL B N 1
ATOM 2340 C CA . VAL B 2 20 ? -30.296 32.143 -30.353 1.00 14.01 45 VAL B CA 1
ATOM 2341 C C . VAL B 2 20 ? -29.870 32.682 -28.988 1.00 14.21 45 VAL B C 1
ATOM 2342 O O . VAL B 2 20 ? -28.845 33.373 -28.861 1.00 18.28 45 VAL B O 1
ATOM 2346 N N . MET B 2 21 ? -30.664 32.405 -27.946 1.00 12.53 46 MET B N 1
ATOM 2347 C CA . MET B 2 21 ? -30.344 32.966 -26.631 1.00 13.33 46 MET B CA 1
ATOM 2348 C C . MET B 2 21 ? -29.107 32.306 -26.029 1.00 14.27 46 MET B C 1
ATOM 2349 O O . MET B 2 21 ? -28.366 32.956 -25.285 1.00 17.61 46 MET B O 1
ATOM 2354 N N . THR B 2 22 ? -28.870 31.024 -26.325 1.00 13.99 47 THR B N 1
ATOM 2355 C CA . THR B 2 22 ? -27.636 30.379 -25.872 1.00 15.79 47 THR B CA 1
ATOM 2356 C C . THR B 2 22 ? -26.419 31.014 -26.539 1.00 19.40 47 THR B C 1
ATOM 2357 O O . THR B 2 22 ? -25.398 31.271 -25.880 1.00 21.01 47 THR B O 1
ATOM 2361 N N . GLU B 2 23 ? -26.512 31.284 -27.847 1.00 17.85 48 GLU B N 1
ATOM 2362 C CA . GLU B 2 23 ? -25.417 31.949 -28.553 1.00 20.81 48 GLU B CA 1
ATOM 2363 C C . GLU B 2 23 ? -25.137 33.326 -27.972 1.00 22.89 48 GLU B C 1
ATOM 2364 O O . GLU B 2 23 ? -23.998 33.806 -28.034 1.00 29.41 48 GLU B O 1
ATOM 2370 N N . LEU B 2 24 ? -26.158 33.965 -27.402 1.00 25.23 49 LEU B N 1
ATOM 2371 C CA . LEU B 2 24 ? -26.015 35.284 -26.795 1.00 27.64 49 LEU B CA 1
ATOM 2372 C C . LEU B 2 24 ? -25.331 35.216 -25.434 1.00 32.07 49 LEU B C 1
ATOM 2373 O O . LEU B 2 24 ? -24.507 36.082 -25.113 1.00 31.66 49 LEU B O 1
ATOM 2378 N N . GLU B 2 25 ? -25.654 34.201 -24.624 1.00 30.89 50 GLU B N 1
ATOM 2379 C CA . GLU B 2 25 ? -25.157 34.083 -23.255 1.00 37.31 50 GLU B CA 1
ATOM 2380 C C . GLU B 2 25 ? -23.803 33.384 -23.150 1.00 47.99 50 GLU B C 1
ATOM 2381 O O . GLU B 2 25 ? -23.408 33.000 -22.045 1.00 57.10 50 GLU B O 1
ATOM 2387 N N . GLN B 2 26 ? -23.094 33.191 -24.257 1.00 55.27 51 GLN B N 1
ATOM 2388 C CA . GLN B 2 26 ? -21.726 32.685 -24.181 1.00 64.47 51 GLN B CA 1
ATOM 2389 C C . GLN B 2 26 ? -20.828 33.716 -23.503 1.00 77.65 51 GLN B C 1
ATOM 2390 O O . GLN B 2 26 ? -21.157 34.906 -23.457 1.00 78.90 51 GLN B O 1
#

InterPro domains:
  IPR028131 Tubulinyl-Tyr carboxypeptidase [PF14822] (58-302)
  IPR028131 Tubulinyl-Tyr carboxypeptidase [PTHR15750] (45-365)

B-factor: mean 30.14, std 15.83, range [6.9, 93.38]

Organism: Homo sapiens (NCBI:txid9606)

Foldseek 3Di:
DAAEQDPAPPGDPVLVVVLLCVQLVPPPVRPVVCVCPPPDDPDDDQDQQDQDDDDPPDDPLVLLVVLQVSLPSLPADPSRYARDDDDQFFFLLVLLVSLVVCSVVSHHHFFVNFLSVSLNSCLVPVQKWKKKKKWWKDDDHDIDIHIWIWMAHPQFIWTAGHDPDPQQGTGRRHHNAQLVHVVSNQVVCVVVPIHIFKMAIWATDHSDSNGRHGTGTHPDMDGDVVCDDPSSSVSRRVRVVVRVVVD/DVVVVVVVVVVVVVVVVVVVVVVVVD

GO terms:
  GO:0005515 protein binding (F, IPI)
  GO:0001525 angiogenesis (P, IDA)
  GO:0001937 negative regulation of endothelial cell proliferation (P, IDA)
  GO:0045177 apical part of cell (C, IDA)
  GO:0005576 extracellular region (C, IDA)
  GO:0005737 cytoplasm (C, IDA)
  GO:0009611 response to wounding (P, IDA)
  GO:0016525 negative regulation of angiogenesis (P, IGI)
  GO:1901491 negative regulation of lymphangiogenesis (P, IGI)
  GO:2000772 regulation of cellular senescence (P, IMP)
  GO:0003779 actin binding (F, IDA)
  GO:0004181 metallocarboxypeptidase activity (F, IDA)
  GO:0006508 proteolysis (P, IDA)
  GO:0005576 extracellular region (C, EXP)
  GO:0005737 cytoplasm (C, EXP)
  GO:0106423 tubulin-tyrosine carboxypeptidase activity (F, EXP)
  GO:0004181 metallocarboxypeptidase activity (F, IMP)
  GO:0005829 cytosol (C, IDA)
  GO:0005783 endoplasmic reticulum (C, IDA)
  GO:0043537 negative regulation of blood vessel endothelial cell migration (P, IDA)

Secondary structure (DSSP, 8-state):
--EE--S-SSPPHHHHHHHHHHHHHHSSSTHHHHHHHTT-SS---PPPPPPP---TTS-HHHHHHHHHHHHHHH-B--SSEESS---TTSBHHHHHHHHHHHHHH---B-HHHHHHHHHHHHTT-TTEEEEEEEEEEEETTEEEEEEEEEEEETTEEEEE---SSGGGS-EEEEESSHHHHHHHHHHHHHHTTPEEEEEEE-PPPPS-TT--PBP-TTSEEEEHHHHHHHHHHHHHHHHHHHHHHH-/-HHHHHHHHHHHHHHHHHHHHHHH--

Solvent-accessible surface area: 14219 Å² total; per-residue (Å²): 162,78,74,50,2,180,50,38,29,20,7,66,147,78,14,25,80,81,1,6,128,24,1,22,142,81,19,110,70,6,123,110,5,12,148,171,6,84,52,20,130,122,36,88,196,62,98,93,8,98,58,26,123,53,129,128,96,31,81,10,49,93,34,1,80,19,0,10,153,7,0,91,87,0,86,35,0,20,2,4,0,27,2,6,78,20,129,72,53,84,61,3,36,10,0,6,92,20,0,108,60,1,8,134,29,0,8,0,0,35,27,35,1,0,0,0,0,0,0,62,16,0,20,79,1,98,95,0,31,0,1,0,0,15,3,32,1,81,85,87,52,91,117,88,167,23,10,0,0,0,1,21,48,83,47,92,2,0,1,1,0,2,12,147,93,119,30,11,4,61,18,68,17,61,48,157,43,0,4,66,0,0,20,46,0,44,52,0,8,41,138,12,191,32,81,10,44,57,0,37,0,0,30,38,10,48,44,73,50,142,18,114,117,98,11,76,20,120,96,27,76,6,51,15,131,205,50,32,132,110,65,2,94,111,49,0,44,97,6,0,104,70,17,110,137,144,138,114,85,104,77,93,85,44,108,108,23,29,24,15,2,18,20,0,5,172,39,2,55,95,62,81,203

Radius of gyration: 19.47 Å; Cα contacts (8 Å, |Δi|>4): 453; chains: 2; bounding box: 43×50×53 Å

Sequence (273 aa):
PFFVNRRGGLPVDEATWERMWKKHHVAKIHPDGEKVAQQRIRGATDLPKKIPIPSSSVPTFQPSTPVPEERLEEAVQRRYIREELQQYNHTGTQFFEIIKKKSSRPLTGLMDLAKEMTKEALPIKCLEAVILGIYLTNSMMPTLERFPISFKTYFSGNYFRHIIVLGVNFAGRYGALGMSRREDDLMYKPPAFRTLLSEELVLDFEAAYGRCWHVLKKVKLLGQSVSHDPHSVEQIEWKHSVLDVERLGRRDDFRKELERRHARDMRLKISAQQELKQQRQRAEIYALNRRVMTELEQ